Protein 2PVF (pdb70)

CATH classification: 3.30.200.20 (+1 more: 1.10.510.10)

Sequence (289 aa):
ELPEDPKWEFPRDKLTLGKPLGEGAFGQVVMAEAVGIDKDKPVTVAVKMLKDDATEKDLSDLVSEMEMMKMIGKHKNIINLLGACTQDGPLYVIVEYASKGNLREYLRARRPPGMESYQMTFKDLVSCTYQLARGMEYLASQKCIHRDLAARNVLVTENNVMKIADFGLARDINNIDKKTTNGRLPVKWMAPEALFDRVYTHQSDVWSFGVLMWEIFTLGGSPYPGIPVEELFKLLKEGHRMDKPANCTNELYMMMRDCWHAVPSQRPTFKQLVEDLDRILTLTTEEYL

Secondary structure (DSSP, 8-state):
-----TTTB--GGGEEEEEEEEE-SS-EEEEEEETT-STT---EEEEEE--TT--HHHHHHHHHHHHHHHHH---TTBPPEEEEE-SSS--EEEEE--TT-BHHHHHHTTSPTT-------HHHHHHHHHHHHHHHHHHHHTTEE-S--SGGGEEE-TT--EEE---TT-EE-TTT----S-----GGG--HHHHHH----HHHHHHHHHHHHHHHHTTSPPSSTT--HHHHHHHHHHT--PPPPTT--HHHHHHHHHHT-SSGGGSPPHHHHHHHHHHHHHHH-/----

Nearest PDB structures (foldseek):
  2psq-assembly1_B  TM=9.517E-01  e=1.612E-45  Homo sapiens
  5o4a-assembly1_A  TM=9.068E-01  e=1.289E-44  Homo sapiens
  5vnd-assembly3_B  TM=9.003E-01  e=2.141E-43  Homo sapiens
  5am6-assembly1_A  TM=9.030E-01  e=2.684E-42  Homo sapiens
  8pqf-assembly1_A  TM=9.231E-01  e=3.404E-33  Homo sapiens

InterPro domains:
  IPR000719 Protein kinase domain [PS50011] (481-770)
  IPR001245 Serine-threonine/tyrosine-protein kinase, catalytic domain [PF07714] (481-757)
  IPR001245 Serine-threonine/tyrosine-protein kinase, catalytic domain [PR00109] (564-577)
  IPR001245 Serine-threonine/tyrosine-protein kinase, catalytic domain [PR00109] (616-634)
  IPR001245 Serine-threonine/tyrosine-protein kinase, catalytic domain [PR00109] (665-675)
  IPR001245 Serine-threonine/tyrosine-protein kinase, catalytic domain [PR00109] (684-706)
  IPR001245 Serine-threonine/tyrosine-protein kinase, catalytic domain [PR00109] (728-750)
  IPR003598 Immunoglobulin subtype 2 [SM00408] (53-114)
  IPR003598 Immunoglobulin subtype 2 [SM00408] (170-238)
  IPR003598 Immunoglobulin subtype 2 [SM00408] (269-349)
  IPR003599 Immunoglobulin domain subtype [SM00409] (47-125)
  IPR003599 Immunoglobulin domain subtype [SM00409] (164-249)
  IPR003599 Immunoglobulin domain subtype [SM00409] (263-360)
  IPR007110 Immunoglobulin-like domain [PS50835] (39-125)
  IPR007110 Immunoglobulin-like domain [PS50835] (154-247)
  IPR007110 Immunoglobulin-like domain [PS50835] (256-358)
  IPR008266 Tyrosine-protein kinase, active site [PS00109] (622-634)
  IPR011009 Protein kinase-like domain superfamily [SSF56112] (471-757)
  IPR013098 Immunoglobulin I-set [PF07679] (171-248)
  IPR013783 Immunoglobulin-like fold [G3DSA:2.60.40.10] (41-129)

GO terms:
  GO:0042802 identical protein binding (F, IPI)
  GO:0005515 protein binding (F, IPI)
  GO:0017134 fibroblast growth factor binding (F, IPI)
  GO:0005007 fibroblast growth factor receptor activity (F, IGI)
  GO:0008284 positive regulation of cell population proliferation (P, IGI)
  GO:0008543 fibroblast growth factor receptor signaling pathway (P, IGI)
  GO:0008543 fibroblast growth factor receptor signaling pathway (P, IPI)
  GO:0005007 fibroblast growth factor receptor activity (F, IDA)
  GO:0005886 plasma membrane (C, IDA)
  GO:0017134 fibroblast growth factor binding (F, IDA)
  GO:0018108 peptidyl-tyrosine phosphorylation (P, IDA)
  GO:0046777 protein autophosphorylation (P, IDA)
  GO:0008284 positive regulation of cell population proliferation (P, IDA)
  GO:0008543 fibroblast growth factor receptor signaling pathway (P, IDA)
  GO:0004713 protein tyrosine kinase activity (F, EXP)
  GO:0045667 regulation of osteoblast differentiation (P, TAS)
  GO:0033688 regulation of osteoblast proliferation (P, TAS)
  GO:0048705 skeletal system morphogenesis (P, TAS)
  GO:0043410 positive regulation of MAPK cascade (P, IMP)
  GO:0010518 positive regulation of phospholipase activity (P, IMP)

Radius of gyration: 19.2 Å; Cα contacts (8 Å, |Δi|>4): 486; chains: 2; bounding box: 52×42×49 Å

Structure (mmCIF, N/CA/C/O backbone):
data_2PVF
#
_entry.id   2PVF
#
_cell.length_a   56.353
_cell.length_b   78.436
_cell.length_c   84.839
_cell.angle_alpha   90.00
_cell.angle_beta   90.00
_cell.angle_gamma   90.00
#
_symmetry.space_group_name_H-M   'P 21 21 21'
#
loop_
_entity.id
_entity.type
_entity.pdbx_description
1 polymer 'Fibroblast growth factor receptor 2'
2 polymer 'Fibroblast growth factor receptor 2'
3 non-polymer 'MAGNESIUM ION'
4 non-polymer 'PHOSPHOMETHYLPHOSPHONIC ACID ADENYLATE ESTER'
5 water water
#
loop_
_atom_site.group_PDB
_atom_site.id
_atom_site.type_symbol
_atom_site.label_atom_id
_atom_site.label_alt_id
_atom_site.label_comp_id
_atom_site.label_asym_id
_atom_site.label_entity_id
_atom_site.label_seq_id
_atom_site.pdbx_PDB_ins_code
_atom_site.Cartn_x
_atom_site.Cartn_y
_atom_site.Cartn_z
_atom_site.occupancy
_atom_site.B_iso_or_equiv
_atom_site.auth_seq_id
_atom_site.auth_comp_id
_atom_site.auth_asym_id
_atom_site.auth_atom_id
_atom_site.pdbx_PDB_model_num
ATOM 1 N N . GLU A 1 23 ? 42.158 -1.062 -19.639 1.00 57.59 467 GLU A N 1
ATOM 2 C CA . GLU A 1 23 ? 40.902 -0.267 -19.769 1.00 57.48 467 GLU A CA 1
ATOM 3 C C . GLU A 1 23 ? 40.678 0.619 -18.550 1.00 57.20 467 GLU A C 1
ATOM 4 O O . GLU A 1 23 ? 40.782 1.842 -18.637 1.00 57.25 467 GLU A O 1
ATOM 10 N N . LEU A 1 24 ? 40.371 -0.004 -17.416 1.00 56.77 468 LEU A N 1
ATOM 11 C CA . LEU A 1 24 ? 40.123 0.733 -16.181 1.00 56.29 468 LEU A CA 1
ATOM 12 C C . LEU A 1 24 ? 41.399 1.303 -15.579 1.00 56.07 468 LEU A C 1
ATOM 13 O O . LEU A 1 24 ? 42.364 0.578 -15.337 1.00 55.96 468 LEU A O 1
ATOM 18 N N . PRO A 1 25 ? 41.416 2.620 -15.325 1.00 55.88 469 PRO A N 1
ATOM 19 C CA . PRO A 1 25 ? 42.582 3.293 -14.745 1.00 55.57 469 PRO A CA 1
ATOM 20 C C . PRO A 1 25 ? 42.856 2.789 -13.333 1.00 55.22 469 PRO A C 1
ATOM 21 O O . PRO A 1 25 ? 42.044 2.978 -12.428 1.00 55.25 469 PRO A O 1
ATOM 25 N N . GLU A 1 26 ? 44.004 2.146 -13.148 1.00 54.81 470 GLU A N 1
ATOM 26 C CA . GLU A 1 26 ? 44.371 1.606 -11.844 1.00 54.29 470 GLU A CA 1
ATOM 27 C C . GLU A 1 26 ? 44.425 2.671 -10.753 1.00 53.57 470 GLU A C 1
ATOM 28 O O . GLU A 1 26 ? 44.703 3.842 -11.019 1.00 53.52 470 GLU A O 1
ATOM 34 N N . ASP A 1 27 ? 44.152 2.244 -9.524 1.00 52.73 471 ASP A N 1
ATOM 35 C CA . ASP A 1 27 ? 44.168 3.125 -8.359 1.00 51.72 471 ASP A CA 1
ATOM 36 C C . ASP A 1 27 ? 44.890 2.361 -7.253 1.00 50.84 471 ASP A C 1
ATOM 37 O O . ASP A 1 27 ? 44.257 1.738 -6.398 1.00 50.79 471 ASP A O 1
ATOM 42 N N . PRO A 1 28 ? 46.233 2.398 -7.261 1.00 49.91 472 PRO A N 1
ATOM 43 C CA . PRO A 1 28 ? 47.092 1.720 -6.284 1.00 49.08 472 PRO A CA 1
ATOM 44 C C . PRO A 1 28 ? 46.621 1.754 -4.832 1.00 48.21 472 PRO A C 1
ATOM 45 O O . PRO A 1 28 ? 46.545 0.715 -4.179 1.00 47.98 472 PRO A O 1
ATOM 49 N N . LYS A 1 29 ? 46.305 2.945 -4.331 1.00 47.36 473 LYS A N 1
ATOM 50 C CA . LYS A 1 29 ? 45.864 3.087 -2.947 1.00 46.45 473 LYS A CA 1
ATOM 51 C C . LYS A 1 29 ? 44.634 2.253 -2.582 1.00 45.70 473 LYS A C 1
ATOM 52 O O . LYS A 1 29 ? 44.425 1.939 -1.411 1.00 45.57 473 LYS A O 1
ATOM 58 N N . TRP A 1 30 ? 43.827 1.890 -3.577 1.00 44.70 474 TRP A N 1
ATOM 59 C CA . TRP A 1 30 ? 42.632 1.084 -3.329 1.00 43.64 474 TRP A CA 1
ATOM 60 C C . TRP A 1 30 ? 42.717 -0.339 -3.878 1.00 43.56 474 TRP A C 1
ATOM 61 O O . TRP A 1 30 ? 41.958 -1.215 -3.460 1.00 43.30 474 TRP A O 1
ATOM 72 N N . GLU A 1 31 ? 43.635 -0.571 -4.812 1.00 43.33 475 GLU A N 1
ATOM 73 C CA . GLU A 1 31 ? 43.771 -1.890 -5.420 1.00 43.22 475 GLU A CA 1
ATOM 74 C C . GLU A 1 31 ? 44.086 -2.984 -4.404 1.00 43.32 475 GLU A C 1
ATOM 75 O O . GLU A 1 31 ? 44.805 -2.758 -3.431 1.00 43.39 475 GLU A O 1
ATOM 81 N N . PHE A 1 32 ? 43.535 -4.171 -4.641 1.00 43.44 476 PHE A N 1
ATOM 82 C CA . PHE A 1 32 ? 43.737 -5.318 -3.764 1.00 43.73 476 PHE A CA 1
ATOM 83 C C . PHE A 1 32 ? 44.049 -6.560 -4.602 1.00 44.18 476 PHE A C 1
ATOM 84 O O . PHE A 1 32 ? 43.383 -6.824 -5.605 1.00 44.10 476 PHE A O 1
ATOM 92 N N . PRO A 1 33 ? 45.064 -7.344 -4.195 1.00 44.62 477 PRO A N 1
ATOM 93 C CA . PRO A 1 33 ? 45.464 -8.560 -4.912 1.00 44.98 477 PRO A CA 1
ATOM 94 C C . PRO A 1 33 ? 44.392 -9.647 -4.969 1.00 45.24 477 PRO A C 1
ATOM 95 O O . PRO A 1 33 ? 43.878 -10.083 -3.942 1.00 45.18 477 PRO A O 1
ATOM 99 N N . ARG A 1 34 ? 44.067 -10.079 -6.183 1.00 45.84 478 ARG A N 1
ATOM 100 C CA . ARG A 1 34 ? 43.063 -11.116 -6.399 1.00 46.40 478 ARG A CA 1
ATOM 101 C C . ARG A 1 34 ? 43.477 -12.431 -5.749 1.00 46.77 478 ARG A C 1
ATOM 102 O O . ARG A 1 34 ? 42.637 -13.183 -5.256 1.00 46.64 478 ARG A O 1
ATOM 110 N N . ASP A 1 35 ? 44.779 -12.702 -5.752 1.00 47.27 479 ASP A N 1
ATOM 111 C CA . ASP A 1 35 ? 45.307 -13.930 -5.171 1.00 47.74 479 ASP A CA 1
ATOM 112 C C . ASP A 1 35 ? 45.022 -14.043 -3.675 1.00 47.80 479 ASP A C 1
ATOM 113 O O . ASP A 1 35 ? 45.100 -15.132 -3.104 1.00 47.71 479 ASP A O 1
ATOM 118 N N . LYS A 1 36 ? 44.688 -12.920 -3.044 1.00 47.78 480 LYS A N 1
ATOM 119 C CA . LYS A 1 36 ? 44.387 -12.906 -1.615 1.00 47.76 480 LYS A CA 1
ATOM 120 C C . LYS A 1 36 ? 42.887 -12.864 -1.342 1.00 47.57 480 LYS A C 1
ATOM 121 O O . LYS A 1 36 ? 42.467 -12.611 -0.214 1.00 47.57 480 LYS A O 1
ATOM 127 N N . LEU A 1 37 ? 42.083 -13.115 -2.371 1.00 47.33 481 LEU A N 1
ATOM 128 C CA . LEU A 1 37 ? 40.630 -13.082 -2.232 1.00 47.05 481 LEU A CA 1
ATOM 129 C C . LEU A 1 37 ? 39.983 -14.383 -2.692 1.00 46.93 481 LEU A C 1
ATOM 130 O O . LEU A 1 37 ? 40.222 -14.844 -3.806 1.00 47.02 481 LEU A O 1
ATOM 135 N N . THR A 1 38 ? 39.160 -14.971 -1.828 1.00 46.76 482 THR A N 1
ATOM 136 C CA . THR A 1 38 ? 38.470 -16.217 -2.148 1.00 46.73 482 THR A CA 1
ATOM 137 C C . THR A 1 38 ? 36.957 -16.011 -2.108 1.00 46.58 482 THR A C 1
ATOM 138 O O . THR A 1 38 ? 36.369 -15.901 -1.032 1.00 46.47 482 THR A O 1
ATOM 142 N N . LEU A 1 39 ? 36.332 -15.963 -3.281 1.00 46.39 483 LEU A N 1
ATOM 143 C CA . LEU A 1 39 ? 34.888 -15.762 -3.372 1.00 46.28 483 LEU A CA 1
ATOM 144 C C . LEU A 1 39 ? 34.107 -16.916 -2.750 1.00 46.17 483 LEU A C 1
ATOM 145 O O . LEU A 1 39 ? 34.540 -18.068 -2.794 1.00 46.15 483 LEU A O 1
ATOM 150 N N . GLY A 1 40 ? 32.953 -16.597 -2.169 1.00 45.99 484 GLY A N 1
ATOM 151 C CA . GLY A 1 40 ? 32.135 -17.611 -1.532 1.00 45.75 484 GLY A CA 1
ATOM 152 C C . GLY A 1 40 ? 30.681 -17.609 -1.963 1.00 45.71 484 GLY A C 1
ATOM 153 O O . GLY A 1 40 ? 30.365 -17.343 -3.122 1.00 45.77 484 GLY A O 1
ATOM 154 N N . LYS A 1 41 ? 29.793 -17.906 -1.020 1.00 45.73 485 LYS A N 1
ATOM 155 C CA . LYS A 1 41 ? 28.363 -17.959 -1.294 1.00 45.83 485 LYS A CA 1
ATOM 156 C C . LYS A 1 41 ? 27.771 -16.587 -1.608 1.00 45.85 485 LYS A C 1
ATOM 157 O O . LYS A 1 41 ? 28.218 -15.570 -1.082 1.00 45.53 485 LYS A O 1
ATOM 163 N N . PRO A 1 42 ? 26.754 -16.549 -2.483 1.00 45.95 486 PRO A N 1
ATOM 164 C CA . PRO A 1 42 ? 26.089 -15.303 -2.874 1.00 45.93 486 PRO A CA 1
ATOM 165 C C . PRO A 1 42 ? 25.304 -14.697 -1.715 1.00 45.96 486 PRO A C 1
ATOM 166 O O . PRO A 1 42 ? 24.718 -15.420 -0.908 1.00 45.69 486 PRO A O 1
ATOM 170 N N . LEU A 1 43 ? 25.299 -13.370 -1.638 1.00 45.91 487 LEU A N 1
ATOM 171 C CA . LEU A 1 43 ? 24.571 -12.663 -0.589 1.00 45.94 487 LEU A CA 1
ATOM 172 C C . LEU A 1 43 ? 23.340 -12.002 -1.198 1.00 46.15 487 LEU A C 1
ATOM 173 O O . LEU A 1 43 ? 22.323 -11.816 -0.531 1.00 46.07 487 LEU A O 1
ATOM 178 N N . GLY A 1 44 ? 23.446 -11.653 -2.475 1.00 46.42 488 GLY A N 1
ATOM 179 C CA . GLY A 1 44 ? 22.340 -11.019 -3.167 1.00 46.90 488 GLY A CA 1
ATOM 180 C C . GLY A 1 44 ? 22.594 -10.936 -4.658 1.00 47.31 488 GLY A C 1
ATOM 181 O O . GLY A 1 44 ? 23.736 -10.804 -5.097 1.00 47.20 488 GLY A O 1
ATOM 182 N N . GLU A 1 45 ? 21.525 -11.020 -5.442 1.00 47.72 489 GLU A N 1
ATOM 183 C CA . GLU A 1 45 ? 21.632 -10.947 -6.893 1.00 48.26 489 GLU A CA 1
ATOM 184 C C . GLU A 1 45 ? 20.661 -9.898 -7.426 1.00 48.50 489 GLU A C 1
ATOM 185 O O . GLU A 1 45 ? 19.644 -9.603 -6.793 1.00 48.62 489 GLU A O 1
ATOM 187 N N . GLY A 1 46 ? 20.975 -9.336 -8.588 1.00 48.56 490 GLY A N 1
ATOM 188 C CA . GLY A 1 46 ? 20.105 -8.332 -9.168 1.00 48.80 490 GLY A CA 1
ATOM 189 C C . GLY A 1 46 ? 20.025 -8.408 -10.680 1.00 48.93 490 GLY A C 1
ATOM 190 O O . GLY A 1 46 ? 20.580 -9.319 -11.298 1.00 49.06 490 GLY A O 1
ATOM 191 N N . ALA A 1 47 ? 19.334 -7.443 -11.276 1.00 48.88 491 ALA A N 1
ATOM 192 C CA . ALA A 1 47 ? 19.175 -7.394 -12.723 1.00 48.85 491 ALA A CA 1
ATOM 193 C C . ALA A 1 47 ? 20.322 -6.624 -13.365 1.00 48.81 491 ALA A C 1
ATOM 194 O O . ALA A 1 47 ? 20.272 -6.298 -14.552 1.00 49.04 491 ALA A O 1
ATOM 196 N N . PHE A 1 48 ? 21.355 -6.333 -12.580 1.00 48.50 492 PHE A N 1
ATOM 197 C CA . PHE A 1 48 ? 22.502 -5.592 -13.089 1.00 48.06 492 PHE A CA 1
ATOM 198 C C . PHE A 1 48 ? 23.738 -5.766 -12.215 1.00 47.72 492 PHE A C 1
ATOM 199 O O 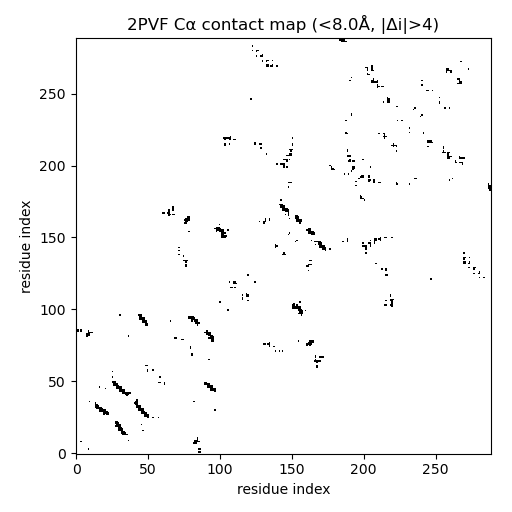. PHE A 1 48 ? 24.719 -5.033 -12.368 1.00 47.99 492 PHE A O 1
ATOM 201 N N . GLY A 1 49 ? 23.693 -6.733 -11.301 1.00 47.24 493 GLY A N 1
ATOM 202 C CA . GLY A 1 49 ? 24.830 -6.957 -10.425 1.00 46.27 493 GLY A CA 1
ATOM 203 C C . GLY A 1 49 ? 24.884 -8.329 -9.777 1.00 45.57 493 GLY A C 1
ATOM 204 O O . GLY A 1 49 ? 24.289 -9.292 -10.270 1.00 45.90 493 GLY A O 1
ATOM 205 N N . GLN A 1 50 ? 25.608 -8.412 -8.664 1.00 44.43 494 GLN A N 1
ATOM 206 C CA . GLN A 1 50 ? 25.766 -9.655 -7.920 1.00 43.23 494 GLN A CA 1
ATOM 207 C C . GLN A 1 50 ? 26.718 -9.441 -6.746 1.00 42.14 494 GLN A C 1
ATOM 208 O O . GLN A 1 50 ? 27.833 -8.958 -6.924 1.00 41.80 494 GLN A O 1
ATOM 214 N N . VAL A 1 51 ? 26.270 -9.797 -5.549 1.00 41.15 495 VAL A N 1
ATOM 215 C CA . VAL A 1 51 ? 27.087 -9.647 -4.351 1.00 40.33 495 VAL A CA 1
ATOM 216 C C . VAL A 1 51 ? 27.302 -11.012 -3.709 1.00 40.11 495 VAL A C 1
ATOM 217 O O . VAL A 1 51 ? 26.346 -11.755 -3.479 1.00 39.90 495 VAL A O 1
ATOM 221 N N . VAL A 1 52 ? 28.558 -11.336 -3.423 1.00 39.96 496 VAL A N 1
ATOM 222 C CA . VAL A 1 52 ? 28.900 -12.613 -2.811 1.00 40.08 496 VAL A CA 1
ATOM 223 C C . VAL A 1 52 ? 29.828 -12.433 -1.616 1.00 40.27 496 VAL A C 1
ATOM 224 O O . VAL A 1 52 ? 30.563 -11.451 -1.528 1.00 39.89 496 VAL A O 1
ATOM 228 N N . MET A 1 53 ? 29.789 -13.390 -0.697 1.00 40.69 497 MET A N 1
ATOM 229 C CA . MET A 1 53 ? 30.647 -13.354 0.479 1.00 41.61 497 MET A CA 1
ATOM 230 C C . MET A 1 53 ? 32.044 -13.782 0.031 1.00 42.08 497 MET A C 1
ATOM 231 O O . MET A 1 53 ? 32.186 -14.477 -0.976 1.00 42.21 497 MET A O 1
ATOM 236 N N . ALA A 1 54 ? 33.072 -13.373 0.767 1.00 42.45 498 ALA A N 1
ATOM 237 C CA . ALA A 1 54 ? 34.437 -13.736 0.405 1.00 43.07 498 ALA A CA 1
ATOM 238 C C . ALA A 1 54 ? 35.423 -13.575 1.558 1.00 43.68 498 ALA A C 1
ATOM 239 O O . ALA A 1 54 ? 35.104 -12.982 2.589 1.00 43.57 498 ALA A O 1
ATOM 241 N N . GLU A 1 55 ? 36.624 -14.112 1.370 1.00 44.43 499 GLU A N 1
ATOM 242 C CA . GLU A 1 55 ? 37.675 -14.031 2.376 1.00 45.28 499 GLU A CA 1
ATOM 243 C C . GLU A 1 55 ? 38.848 -13.235 1.820 1.00 45.73 499 GLU A C 1
ATOM 244 O O . GLU A 1 55 ? 39.474 -13.638 0.840 1.00 45.87 499 GLU A O 1
ATOM 250 N N . ALA A 1 56 ? 39.138 -12.102 2.448 1.00 46.35 500 ALA A N 1
ATOM 251 C CA . ALA A 1 56 ? 40.232 -11.244 2.015 1.00 46.95 500 ALA A CA 1
ATOM 252 C C . ALA A 1 56 ? 41.419 -11.372 2.961 1.00 47.46 500 ALA A C 1
ATOM 253 O O . ALA A 1 56 ? 41.326 -11.024 4.137 1.00 47.56 500 ALA A O 1
ATOM 255 N N . VAL A 1 57 ? 42.534 -11.873 2.441 1.00 47.98 501 VAL A N 1
ATOM 256 C CA . VAL A 1 57 ? 43.738 -12.048 3.242 1.00 48.48 501 VAL A CA 1
ATOM 257 C C . VAL A 1 57 ? 44.576 -10.777 3.296 1.00 48.83 501 VAL A C 1
ATOM 258 O O . VAL A 1 57 ? 45.067 -10.302 2.273 1.00 48.73 501 VAL A O 1
ATOM 262 N N . GLY A 1 58 ? 44.730 -10.233 4.498 1.00 49.37 502 GLY A N 1
ATOM 263 C CA . GLY A 1 58 ? 45.523 -9.031 4.675 1.00 50.08 502 GLY A CA 1
ATOM 264 C C . GLY A 1 58 ? 44.835 -7.746 4.261 1.00 50.66 502 GLY A C 1
ATOM 265 O O . GLY A 1 58 ? 45.490 -6.711 4.120 1.00 50.66 502 GLY A O 1
ATOM 266 N N . ILE A 1 59 ? 43.521 -7.800 4.065 1.00 51.27 503 ILE A N 1
ATOM 267 C CA . ILE A 1 59 ? 42.774 -6.611 3.672 1.00 51.93 503 ILE A CA 1
ATOM 268 C C . ILE A 1 59 ? 42.923 -5.559 4.766 1.00 52.38 50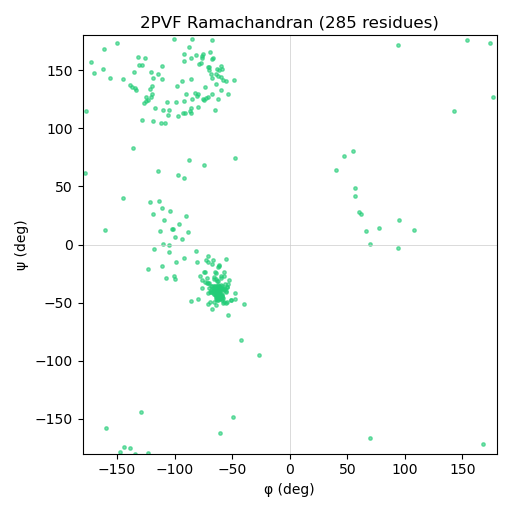3 ILE A C 1
ATOM 269 O O . ILE A 1 59 ? 42.686 -4.371 4.543 1.00 52.34 503 ILE A O 1
ATOM 274 N N . ASP A 1 60 ? 43.322 -6.010 5.951 1.00 53.00 504 ASP A N 1
ATOM 275 C CA . ASP A 1 60 ? 43.530 -5.117 7.082 1.00 53.68 504 ASP A CA 1
ATOM 276 C C . ASP A 1 60 ? 45.003 -4.710 7.082 1.00 54.06 504 ASP A C 1
ATOM 277 O O . ASP A 1 60 ? 45.883 -5.542 7.308 1.00 54.06 504 ASP A O 1
ATOM 282 N N . LYS A 1 61 ? 45.263 -3.431 6.824 1.00 54.65 505 LYS A N 1
ATOM 283 C CA . LYS A 1 61 ? 46.627 -2.907 6.769 1.00 55.14 505 LYS A CA 1
ATOM 284 C C . LYS A 1 61 ? 47.438 -3.181 8.032 1.00 55.51 505 LYS A C 1
ATOM 285 O O . LYS A 1 61 ? 48.659 -3.007 8.044 1.00 55.53 505 LYS A O 1
ATOM 287 N N . ASP A 1 62 ? 46.764 -3.607 9.094 1.00 55.90 506 ASP A N 1
ATOM 288 C CA . ASP A 1 62 ? 47.443 -3.894 10.350 1.00 56.31 506 ASP A CA 1
ATOM 289 C C . ASP A 1 62 ? 47.228 -5.341 10.771 1.00 56.45 506 ASP A C 1
ATOM 290 O O . ASP A 1 62 ? 47.091 -5.638 11.958 1.00 56.65 506 ASP A O 1
ATOM 295 N N . LYS A 1 63 ? 47.202 -6.238 9.788 1.00 56.51 507 LYS A N 1
ATOM 296 C CA . LYS A 1 63 ? 47.005 -7.659 10.044 1.00 56.50 507 LYS A CA 1
ATOM 297 C C . LYS A 1 63 ? 47.067 -8.448 8.736 1.00 56.51 507 LYS A C 1
ATOM 298 O O . LYS A 1 63 ? 46.095 -9.089 8.338 1.00 56.53 507 LYS A O 1
ATOM 304 N N . PRO A 1 64 ? 48.220 -8.406 8.048 1.00 56.52 508 PRO A N 1
ATOM 305 C CA . PRO A 1 64 ? 48.412 -9.115 6.778 1.00 56.49 508 PRO A CA 1
ATOM 306 C C . PRO A 1 64 ? 47.935 -10.563 6.821 1.00 56.46 508 PRO A C 1
ATOM 307 O O . PRO A 1 64 ? 48.298 -11.319 7.721 1.00 56.43 508 PRO A O 1
ATOM 311 N N . VAL A 1 68 ? 39.760 -12.299 6.668 1.00 36.31 512 VAL A N 1
ATOM 312 C CA . VAL A 1 68 ? 38.754 -11.259 6.873 1.00 35.95 512 VAL A CA 1
ATOM 313 C C . VAL A 1 68 ? 37.543 -11.485 5.971 1.00 35.81 512 VAL A C 1
ATOM 314 O O . VAL A 1 68 ? 37.650 -11.418 4.747 1.00 35.93 512 VAL A O 1
ATOM 316 N N . THR A 1 69 ? 36.392 -11.754 6.577 1.00 35.51 513 THR A N 1
ATOM 317 C CA . THR A 1 69 ? 35.175 -11.980 5.807 1.00 35.43 513 THR A CA 1
ATOM 318 C C . THR A 1 69 ? 34.647 -10.651 5.272 1.00 34.56 513 THR A C 1
ATOM 319 O O . THR A 1 69 ? 34.402 -9.714 6.034 1.00 34.55 513 THR A O 1
ATOM 323 N N . VAL A 1 70 ? 34.477 -10.577 3.957 1.00 33.53 514 VAL A N 1
ATOM 324 C CA . VAL A 1 70 ? 33.983 -9.368 3.313 1.00 32.31 514 VAL A CA 1
ATOM 325 C C . VAL A 1 70 ? 32.906 -9.717 2.292 1.00 31.53 514 VAL A C 1
ATOM 326 O O . VAL A 1 70 ? 32.558 -10.885 2.114 1.00 31.39 514 VAL A O 1
ATOM 330 N N . ALA A 1 71 ? 32.379 -8.692 1.634 1.00 30.53 515 ALA A N 1
ATOM 331 C CA . ALA A 1 71 ? 31.373 -8.875 0.598 1.00 29.41 515 ALA A CA 1
ATOM 332 C C . ALA A 1 71 ? 31.985 -8.314 -0.675 1.00 28.52 515 ALA A C 1
ATOM 333 O O . ALA A 1 71 ? 32.702 -7.316 -0.638 1.00 28.53 515 ALA A O 1
ATOM 335 N N . VAL A 1 72 ? 31.712 -8.952 -1.804 1.00 27.92 516 VAL A N 1
ATOM 336 C CA . VAL A 1 72 ? 32.257 -8.475 -3.064 1.00 27.12 516 VAL A CA 1
ATOM 337 C C . VAL A 1 72 ? 31.132 -8.231 -4.059 1.00 27.00 516 VAL A C 1
ATOM 338 O O . VAL A 1 72 ? 30.345 -9.129 -4.351 1.00 26.68 516 VAL A O 1
ATOM 342 N N . LYS A 1 73 ? 31.055 -7.007 -4.570 1.00 26.79 517 LYS A N 1
ATOM 343 C CA . LYS A 1 73 ? 30.030 -6.670 -5.548 1.00 26.89 517 LYS A CA 1
ATOM 344 C C . LYS A 1 73 ? 30.682 -6.762 -6.921 1.00 26.97 517 LYS A C 1
ATOM 345 O O . LYS A 1 73 ? 31.804 -6.299 -7.113 1.00 26.38 517 LYS A O 1
ATOM 351 N N . MET A 1 74 ? 29.978 -7.367 -7.874 1.00 27.56 518 MET A N 1
ATOM 352 C CA . MET A 1 74 ? 30.515 -7.536 -9.220 1.00 28.29 518 MET A CA 1
ATOM 353 C C . MET A 1 74 ? 29.394 -7.534 -10.249 1.00 28.56 518 MET A C 1
ATOM 354 O O . MET A 1 74 ? 28.220 -7.528 -9.896 1.00 28.01 518 MET A O 1
ATOM 359 N N . LEU A 1 75 ? 29.772 -7.545 -11.524 1.00 29.48 519 LEU A N 1
ATOM 360 C CA . LEU A 1 75 ? 28.803 -7.555 -12.614 1.00 30.92 519 LEU A CA 1
ATOM 361 C C . LEU A 1 75 ? 28.351 -8.969 -12.947 1.00 31.95 519 LEU A C 1
ATOM 362 O O . LEU A 1 75 ? 29.021 -9.945 -12.604 1.00 32.01 519 LEU A O 1
ATOM 367 N N . LYS A 1 76 ? 27.208 -9.071 -13.619 1.00 33.36 520 LYS A N 1
ATOM 368 C CA . LYS A 1 76 ? 26.677 -10.364 -14.037 1.00 34.54 520 LYS A CA 1
ATOM 369 C C . LYS A 1 76 ? 27.616 -10.862 -15.128 1.00 34.81 520 LYS A C 1
ATOM 370 O O . LYS A 1 76 ? 28.413 -10.088 -15.664 1.00 34.49 520 LYS A O 1
ATOM 376 N N . ASP A 1 77 ? 27.524 -12.145 -15.460 1.00 35.26 521 ASP A N 1
ATOM 377 C CA . ASP A 1 77 ? 28.384 -12.727 -16.483 1.00 35.89 521 ASP A CA 1
ATOM 378 C C . ASP A 1 77 ? 28.225 -12.056 -17.844 1.00 35.57 521 ASP A C 1
ATOM 379 O O . ASP A 1 77 ? 29.193 -11.922 -18.594 1.00 35.84 521 ASP A O 1
ATOM 384 N N . ASP A 1 78 ? 27.004 -11.636 -18.159 1.00 34.94 522 ASP A N 1
ATOM 385 C CA . ASP A 1 78 ? 26.723 -10.989 -19.438 1.00 34.36 522 ASP A CA 1
ATOM 386 C C . ASP A 1 78 ? 26.321 -9.528 -19.225 1.00 34.42 522 ASP A C 1
ATOM 387 O O . ASP A 1 78 ? 25.201 -9.128 -19.538 1.00 34.33 522 ASP A O 1
ATOM 392 N N . ALA A 1 79 ? 27.241 -8.736 -18.688 1.00 34.24 523 ALA A N 1
ATOM 393 C CA . ALA A 1 79 ? 26.978 -7.326 -18.441 1.00 34.43 523 ALA A CA 1
ATOM 394 C C . ALA A 1 79 ? 27.416 -6.510 -19.650 1.00 34.46 523 ALA A C 1
ATOM 395 O O . ALA A 1 79 ? 28.255 -6.954 -20.437 1.00 34.83 523 ALA A O 1
ATOM 397 N N . THR A 1 80 ? 26.851 -5.317 -19.798 1.00 34.34 524 THR A N 1
ATOM 398 C CA . THR A 1 80 ? 27.200 -4.450 -20.918 1.00 34.27 524 THR A CA 1
ATOM 399 C C . THR A 1 80 ? 28.189 -3.377 -20.485 1.00 34.18 524 THR A C 1
ATOM 400 O O . THR A 1 80 ? 28.551 -3.288 -19.314 1.00 34.00 524 THR A O 1
ATOM 404 N N . GLU A 1 81 ? 28.620 -2.564 -21.441 1.00 34.01 525 GLU A N 1
ATOM 405 C CA . GLU A 1 81 ? 29.563 -1.486 -21.171 1.00 33.98 525 GLU A CA 1
ATOM 406 C C . GLU A 1 81 ? 28.986 -0.509 -20.153 1.00 33.16 525 GLU A C 1
ATOM 407 O O . GLU A 1 81 ? 29.699 -0.013 -19.280 1.00 32.80 525 GLU A O 1
ATOM 413 N N . LYS A 1 82 ? 27.690 -0.232 -20.268 1.00 32.53 526 LYS A N 1
ATOM 414 C CA . LYS A 1 82 ? 27.052 0.696 -19.348 1.00 31.70 526 LYS A CA 1
ATOM 415 C C . LYS A 1 82 ? 26.983 0.119 -17.943 1.00 30.86 526 LYS A C 1
ATOM 416 O O . LYS A 1 82 ? 27.182 0.842 -16.971 1.00 30.16 526 LYS A O 1
ATOM 422 N N . ASP A 1 83 ? 26.701 -1.178 -17.833 1.00 29.96 527 ASP A N 1
ATOM 423 C CA . ASP A 1 83 ? 26.638 -1.813 -16.518 1.00 29.70 527 ASP A CA 1
ATOM 424 C C . ASP A 1 83 ? 27.994 -1.648 -15.840 1.00 28.98 527 ASP A C 1
ATOM 425 O O . ASP A 1 83 ? 28.074 -1.446 -14.629 1.00 28.98 527 ASP A O 1
ATOM 430 N N . LEU A 1 84 ? 29.062 -1.735 -16.627 1.00 28.49 528 LEU A N 1
ATOM 431 C CA . LEU A 1 84 ? 30.408 -1.585 -16.088 1.00 27.85 528 LEU A CA 1
ATOM 432 C C . LEU A 1 84 ? 30.643 -0.147 -15.645 1.00 27.60 528 LEU A C 1
ATOM 433 O O . LEU A 1 84 ? 31.100 0.099 -14.527 1.00 27.21 528 LEU A O 1
ATOM 438 N N . SER A 1 85 ? 30.332 0.802 -16.521 1.00 27.09 529 SER A N 1
ATOM 439 C CA . SER A 1 85 ? 30.508 2.211 -16.193 1.00 27.35 529 SER A CA 1
ATOM 440 C C . SER A 1 85 ? 29.725 2.544 -14.930 1.00 26.60 529 SER A C 1
ATOM 441 O O . SER A 1 85 ? 30.192 3.305 -14.081 1.00 26.57 529 SER A O 1
ATOM 444 N N . ASP A 1 86 ? 28.534 1.968 -14.804 1.00 25.67 530 ASP A N 1
ATOM 445 C CA . ASP A 1 86 ? 27.707 2.222 -13.632 1.00 25.54 530 ASP A CA 1
ATOM 446 C C . ASP A 1 86 ? 28.350 1.722 -12.347 1.00 24.92 530 ASP A C 1
ATOM 447 O O . ASP A 1 86 ? 28.354 2.429 -11.345 1.00 24.31 530 ASP A O 1
ATOM 452 N N . LEU A 1 87 ? 28.891 0.505 -12.368 1.00 24.08 531 LEU A N 1
ATOM 453 C CA . LEU A 1 87 ? 29.509 -0.041 -11.165 1.00 23.82 531 LEU A CA 1
ATOM 454 C C . LEU A 1 87 ? 30.776 0.729 -10.816 1.00 23.67 531 LEU A C 1
ATOM 455 O O . LEU A 1 87 ? 31.084 0.932 -9.637 1.00 23.10 531 LEU A O 1
ATOM 460 N N . VAL A 1 88 ? 31.506 1.158 -11.842 1.00 24.19 532 VAL A N 1
ATOM 461 C CA . VAL A 1 88 ? 32.727 1.930 -11.634 1.00 24.91 532 VAL A CA 1
ATOM 462 C C . VAL A 1 88 ? 32.361 3.255 -10.968 1.00 25.10 532 VAL A C 1
ATOM 463 O O . VAL A 1 88 ? 33.019 3.698 -10.026 1.00 25.27 532 VAL A O 1
ATOM 467 N N . SER A 1 89 ? 31.303 3.889 -11.462 1.00 25.46 533 SER A N 1
ATOM 468 C CA . SER A 1 89 ? 30.865 5.158 -10.891 1.00 25.52 533 SER A CA 1
ATOM 469 C C . SER A 1 89 ? 30.442 4.946 -9.440 1.00 25.14 533 SER A C 1
ATOM 470 O O . SER A 1 89 ? 30.718 5.781 -8.581 1.00 24.81 533 SER A O 1
ATOM 473 N N . GLU A 1 90 ? 29.776 3.824 -9.175 1.00 24.41 534 GLU A N 1
ATOM 474 C CA . GLU A 1 90 ? 29.325 3.494 -7.824 1.00 24.06 534 GLU A CA 1
ATOM 475 C C . GLU A 1 90 ? 30.514 3.368 -6.877 1.00 24.39 534 GLU A C 1
ATOM 476 O O . GLU A 1 90 ? 30.474 3.843 -5.740 1.00 24.09 534 GLU A O 1
ATOM 482 N N . MET A 1 91 ? 31.575 2.722 -7.352 1.00 24.50 535 MET A N 1
ATOM 483 C CA . MET A 1 91 ? 32.779 2.545 -6.551 1.00 25.18 535 MET A CA 1
ATOM 484 C C . MET A 1 91 ? 33.407 3.903 -6.262 1.00 25.02 535 MET A C 1
ATOM 485 O O . MET A 1 91 ? 33.766 4.198 -5.127 1.00 24.78 535 MET A O 1
ATOM 490 N N . GLU A 1 92 ? 33.530 4.726 -7.296 1.00 25.45 536 GLU A N 1
ATOM 491 C CA . GLU A 1 92 ? 34.119 6.050 -7.146 1.00 26.05 536 GLU A CA 1
ATOM 492 C C . GLU A 1 92 ? 33.386 6.913 -6.117 1.00 25.98 536 GLU A C 1
ATOM 493 O O . GLU A 1 92 ? 34.019 7.658 -5.370 1.00 25.37 536 GLU A O 1
ATOM 499 N N . MET A 1 93 ? 32.058 6.817 -6.078 1.00 25.63 537 MET A N 1
ATOM 500 C CA . MET A 1 93 ? 31.285 7.599 -5.115 1.00 25.52 537 MET A CA 1
ATOM 501 C C . MET A 1 93 ? 31.649 7.167 -3.702 1.00 25.56 537 MET A C 1
ATOM 502 O O . MET A 1 93 ? 31.764 7.994 -2.802 1.00 25.06 537 MET A O 1
ATOM 507 N N . MET A 1 94 ? 31.830 5.862 -3.512 1.00 25.25 538 MET A N 1
ATOM 508 C CA . MET A 1 94 ? 32.192 5.331 -2.206 1.00 25.55 538 MET A CA 1
ATOM 509 C C . MET A 1 94 ? 33.581 5.805 -1.773 1.00 25.88 538 MET A C 1
ATOM 510 O O . MET A 1 94 ? 33.800 6.117 -0.606 1.00 25.56 538 MET A O 1
ATOM 515 N N . LYS A 1 95 ? 34.516 5.861 -2.716 1.00 26.62 539 LYS A N 1
ATOM 516 C CA . LYS A 1 95 ? 35.874 6.304 -2.406 1.00 27.56 539 LYS A CA 1
ATOM 517 C C . LYS A 1 95 ? 35.887 7.746 -1.914 1.00 28.33 539 LYS A C 1
ATOM 518 O O . LYS A 1 95 ? 36.619 8.092 -0.985 1.00 28.83 539 LYS A O 1
ATOM 524 N N . MET A 1 96 ? 35.070 8.579 -2.551 1.00 28.84 540 MET A N 1
ATOM 525 C CA . MET A 1 96 ? 34.985 10.004 -2.238 1.00 29.87 540 MET A CA 1
ATOM 526 C C . MET A 1 96 ? 34.225 10.378 -0.968 1.00 29.98 540 MET A C 1
ATOM 527 O O . MET A 1 96 ? 34.615 11.306 -0.267 1.00 30.13 540 MET A O 1
ATOM 532 N N . ILE A 1 97 ? 33.145 9.660 -0.680 1.00 29.82 541 ILE A N 1
ATOM 533 C CA . ILE A 1 97 ? 32.315 9.947 0.490 1.00 29.94 541 ILE A CA 1
ATOM 534 C C . ILE A 1 97 ? 33.021 9.882 1.842 1.00 29.67 541 ILE A C 1
ATOM 535 O O . ILE A 1 97 ? 32.715 10.666 2.740 1.00 30.61 541 ILE A O 1
ATOM 540 N N . GLY A 1 98 ? 33.957 8.956 1.997 1.00 29.14 542 GLY A N 1
ATOM 541 C CA . GLY A 1 98 ? 34.666 8.860 3.258 1.00 28.39 542 GLY A CA 1
ATOM 542 C C . GLY A 1 98 ? 34.052 7.859 4.214 1.00 27.61 542 GLY A C 1
ATOM 543 O O . GLY A 1 98 ? 32.961 7.336 3.978 1.00 28.02 542 GLY A O 1
ATOM 544 N N . LYS A 1 99 ? 34.751 7.602 5.310 1.00 26.46 543 LYS A N 1
ATOM 545 C CA . LYS A 1 99 ? 34.281 6.647 6.295 1.00 25.40 543 LYS A CA 1
ATOM 546 C C . LYS A 1 99 ? 33.325 7.243 7.317 1.00 24.67 543 LYS A C 1
ATOM 547 O O . LYS A 1 99 ? 33.486 8.386 7.752 1.00 24.33 543 LYS A O 1
ATOM 549 N N . HIS A 1 100 ? 32.324 6.450 7.683 1.00 23.50 544 HIS A N 1
ATOM 550 C CA . HIS A 1 100 ? 31.356 6.827 8.700 1.00 22.95 544 HIS A CA 1
ATOM 551 C C . HIS A 1 100 ? 30.755 5.558 9.282 1.00 23.11 544 HIS A C 1
ATOM 552 O O . HIS A 1 100 ? 30.531 4.576 8.574 1.00 23.01 544 HIS A O 1
ATOM 559 N N . LYS A 1 101 ? 30.504 5.592 10.583 1.00 23.38 545 LYS A N 1
ATOM 560 C CA . LYS A 1 101 ? 29.943 4.465 11.313 1.00 23.97 545 LYS A CA 1
ATOM 561 C C . LYS A 1 101 ? 28.662 3.906 10.693 1.00 23.31 545 LYS A C 1
ATOM 562 O O . LYS A 1 101 ? 28.387 2.712 10.796 1.00 23.65 545 LYS A O 1
ATOM 568 N N . ASN A 1 102 ? 27.879 4.767 10.048 1.00 21.99 546 ASN A N 1
ATOM 569 C CA . ASN A 1 102 ? 26.625 4.327 9.465 1.00 20.99 546 ASN A CA 1
ATOM 570 C C . ASN A 1 102 ? 26.570 4.307 7.943 1.00 20.62 546 ASN A C 1
ATOM 571 O O . ASN A 1 102 ? 25.521 4.519 7.345 1.00 20.22 546 ASN A O 1
ATOM 576 N N . ILE A 1 103 ? 27.718 4.053 7.329 1.00 21.18 547 ILE A N 1
ATOM 577 C CA . ILE A 1 103 ? 27.826 3.935 5.878 1.00 21.83 547 ILE A CA 1
ATOM 578 C C . ILE A 1 103 ? 28.663 2.679 5.652 1.00 22.69 547 ILE A C 1
ATOM 579 O O . ILE A 1 103 ? 29.698 2.501 6.296 1.00 22.40 547 ILE A O 1
ATOM 584 N N . ILE A 1 104 ? 28.225 1.805 4.753 1.00 23.53 548 ILE A N 1
ATOM 585 C CA . ILE A 1 104 ? 28.974 0.575 4.526 1.00 25.51 548 ILE A CA 1
ATOM 586 C C . ILE A 1 104 ? 30.387 0.921 4.066 1.00 26.33 548 ILE A C 1
ATOM 587 O O . ILE A 1 104 ? 30.588 1.760 3.193 1.00 26.43 548 ILE A O 1
ATOM 592 N N . ASN A 1 105 ? 31.366 0.266 4.673 1.00 27.87 549 ASN A N 1
ATOM 593 C CA . ASN A 1 105 ? 32.766 0.531 4.386 1.00 29.04 549 ASN A CA 1
ATOM 594 C C . ASN A 1 105 ? 33.337 -0.121 3.129 1.00 29.26 549 ASN A C 1
ATOM 595 O O . ASN A 1 105 ? 33.215 -1.326 2.932 1.00 29.24 549 ASN A O 1
ATOM 600 N N . LEU A 1 106 ? 33.957 0.695 2.281 1.00 29.51 550 LEU A N 1
ATOM 601 C CA . LEU A 1 106 ? 34.606 0.200 1.072 1.00 30.11 550 LEU A CA 1
ATOM 602 C C . LEU A 1 106 ? 35.994 -0.231 1.546 1.00 30.61 550 LEU A C 1
ATOM 603 O O . LEU A 1 106 ? 36.720 0.564 2.143 1.00 30.53 550 LEU A O 1
ATOM 608 N N . LEU A 1 107 ? 36.362 -1.480 1.285 1.00 31.10 551 LEU A N 1
ATOM 609 C CA . LEU A 1 107 ? 37.656 -1.996 1.732 1.00 31.67 551 LEU A CA 1
ATOM 610 C C . LEU A 1 107 ? 38.730 -2.036 0.649 1.00 32.27 551 LEU A C 1
ATOM 611 O O . LEU A 1 107 ? 39.923 -1.954 0.945 1.00 32.44 551 LEU A O 1
ATOM 616 N N . GLY A 1 108 ? 38.311 -2.163 -0.604 1.00 32.20 552 GLY A N 1
ATOM 617 C CA . GLY A 1 108 ? 39.272 -2.215 -1.689 1.00 32.54 552 GLY A CA 1
ATOM 618 C C . GLY A 1 108 ? 38.608 -2.655 -2.973 1.00 32.62 552 GLY A C 1
ATOM 619 O O . GLY A 1 108 ? 37.385 -2.762 -3.032 1.00 31.85 552 GLY A O 1
ATOM 620 N N . ALA A 1 109 ? 39.407 -2.916 -4.003 1.00 32.94 553 ALA A N 1
ATOM 621 C CA . ALA A 1 109 ? 38.854 -3.340 -5.281 1.00 33.44 553 ALA A CA 1
ATOM 622 C C . ALA A 1 109 ? 39.884 -4.002 -6.189 1.00 33.98 553 ALA A C 1
ATOM 623 O O . ALA A 1 109 ? 41.080 -3.702 -6.125 1.00 34.01 553 ALA A O 1
ATOM 625 N N . CYS A 1 110 ? 39.399 -4.908 -7.031 1.00 34.17 554 CYS A N 1
ATOM 626 C CA . CYS A 1 110 ? 40.231 -5.610 -7.999 1.00 34.63 554 CYS A CA 1
ATOM 627 C C . CYS A 1 110 ? 39.750 -5.069 -9.340 1.00 35.12 554 CYS A C 1
ATOM 628 O O . CYS A 1 110 ? 38.673 -5.432 -9.811 1.00 34.95 554 CYS A O 1
ATOM 631 N N . THR A 1 111 ? 40.547 -4.195 -9.945 1.00 35.80 555 THR A N 1
ATOM 632 C CA . THR A 1 111 ? 40.169 -3.573 -11.208 1.00 36.93 555 THR A CA 1
ATOM 633 C C . THR A 1 111 ? 41.109 -3.888 -12.362 1.00 37.73 555 THR A C 1
ATOM 634 O O . THR A 1 111 ? 40.861 -3.472 -13.495 1.00 37.65 555 THR A O 1
ATOM 638 N N . GLN A 1 112 ? 42.183 -4.616 -12.082 1.00 38.83 556 GLN A N 1
ATOM 639 C CA . GLN A 1 112 ? 43.154 -4.930 -13.120 1.00 39.67 556 GLN A CA 1
ATOM 640 C C . GLN A 1 112 ? 43.203 -6.392 -13.542 1.00 40.13 556 GLN A C 1
ATOM 641 O O . GLN A 1 112 ? 43.068 -7.300 -12.718 1.00 40.23 556 GLN A O 1
ATOM 647 N N . ASP A 1 113 ? 43.397 -6.596 -14.844 1.00 40.47 557 ASP A N 1
ATOM 648 C CA . ASP A 1 113 ? 43.497 -7.923 -15.443 1.00 40.70 557 ASP A CA 1
ATOM 649 C C . ASP A 1 113 ? 42.514 -8.923 -14.854 1.00 40.23 557 ASP A C 1
ATOM 650 O O . ASP A 1 113 ? 42.913 -9.910 -14.234 1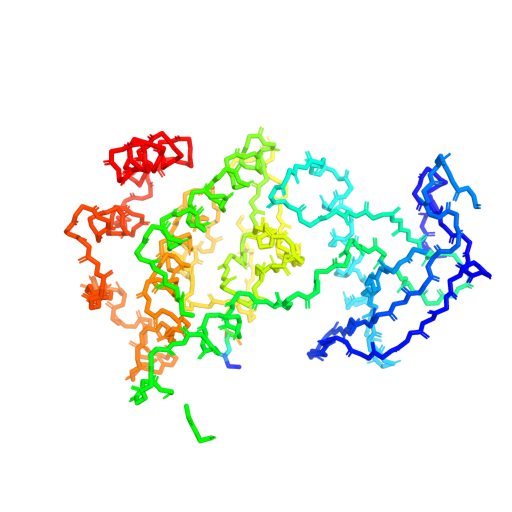.00 40.54 557 ASP A O 1
ATOM 655 N N . GLY A 1 114 ? 41.226 -8.665 -15.055 1.00 39.71 558 GLY A N 1
ATOM 656 C CA . GLY A 1 114 ? 40.200 -9.552 -14.540 1.00 38.68 558 GLY A CA 1
ATOM 657 C C . GLY A 1 114 ? 38.902 -8.807 -14.302 1.00 37.83 558 GLY A C 1
ATOM 658 O O . GLY A 1 114 ? 38.852 -7.593 -14.486 1.00 37.79 558 GLY A O 1
ATOM 659 N N . PRO A 1 115 ? 37.829 -9.505 -13.901 1.00 37.18 559 PRO A N 1
ATOM 660 C CA . PRO A 1 115 ? 36.547 -8.838 -13.655 1.00 36.44 559 PRO A CA 1
ATOM 661 C C . PRO A 1 115 ? 36.642 -7.828 -12.514 1.00 35.50 559 PRO A C 1
ATOM 662 O O . PRO A 1 115 ? 37.459 -7.978 -11.605 1.00 35.46 559 PRO A O 1
ATOM 666 N N . LEU A 1 116 ? 35.809 -6.796 -12.572 1.00 34.52 560 LEU A N 1
ATOM 667 C CA . LEU A 1 116 ? 35.813 -5.770 -11.542 1.00 33.33 560 LEU A CA 1
ATOM 668 C C . LEU A 1 116 ? 35.151 -6.276 -10.271 1.00 32.45 560 LEU A C 1
ATOM 669 O O . LEU A 1 116 ? 34.013 -6.749 -10.296 1.00 32.09 560 LEU A O 1
ATOM 674 N N . TYR A 1 117 ? 35.877 -6.180 -9.163 1.00 31.78 561 TYR A N 1
ATOM 675 C CA . TYR A 1 117 ? 35.359 -6.596 -7.867 1.00 31.24 561 TYR A CA 1
ATOM 676 C C . TYR A 1 117 ? 35.436 -5.411 -6.918 1.00 30.35 561 TYR A C 1
ATOM 677 O O . TYR A 1 117 ? 36.505 -4.829 -6.734 1.00 30.01 561 TYR A O 1
ATOM 686 N N . VAL A 1 118 ? 34.302 -5.056 -6.325 1.00 29.09 562 VAL A N 1
ATOM 687 C CA . VAL A 1 118 ? 34.249 -3.959 -5.368 1.00 28.21 562 VAL A CA 1
ATOM 688 C C . VAL A 1 118 ? 34.112 -4.630 -4.012 1.00 27.76 562 VAL A C 1
ATOM 689 O O . VAL A 1 118 ? 33.085 -5.236 -3.711 1.00 27.45 562 VAL A O 1
ATOM 693 N N . ILE A 1 119 ? 35.158 -4.523 -3.200 1.00 27.34 563 ILE A N 1
ATOM 694 C CA . ILE A 1 119 ? 35.181 -5.152 -1.888 1.00 27.21 563 ILE A CA 1
ATOM 695 C C . ILE A 1 119 ? 34.663 -4.200 -0.822 1.00 27.50 563 ILE A C 1
ATOM 696 O O . ILE A 1 119 ? 35.182 -3.095 -0.663 1.00 27.15 563 ILE A O 1
ATOM 701 N N . VAL A 1 120 ? 33.642 -4.641 -0.097 1.00 27.78 564 VAL A N 1
ATOM 702 C CA . VAL A 1 120 ? 33.040 -3.828 0.946 1.00 28.21 564 VAL A CA 1
ATOM 703 C C . VAL A 1 120 ? 32.860 -4.610 2.236 1.00 28.61 564 VAL A C 1
ATOM 704 O O . VAL A 1 120 ? 32.870 -5.843 2.251 1.00 28.63 564 VAL A O 1
ATOM 708 N N . GLU A 1 121 ? 32.694 -3.873 3.324 1.00 29.08 565 GLU A N 1
ATOM 709 C CA . GLU A 1 121 ? 32.489 -4.462 4.633 1.00 29.92 565 GLU A CA 1
ATOM 710 C C . GLU A 1 121 ? 31.293 -5.413 4.596 1.00 29.81 565 GLU A C 1
ATOM 711 O O . GLU A 1 121 ? 30.284 -5.133 3.949 1.00 29.58 565 GLU A O 1
ATOM 717 N N . TYR A 1 122 ? 31.415 -6.538 5.291 1.00 29.93 566 TYR A N 1
ATOM 718 C CA . TYR A 1 122 ? 30.355 -7.540 5.339 1.00 30.02 566 TYR A CA 1
ATOM 719 C C . TYR A 1 122 ? 29.362 -7.312 6.487 1.00 30.11 566 TYR A C 1
ATOM 720 O O . TYR A 1 122 ? 29.760 -7.141 7.640 1.00 30.03 566 TYR A O 1
ATOM 729 N N . ALA A 1 123 ? 28.070 -7.308 6.160 1.00 30.13 567 ALA A N 1
ATOM 730 C CA . ALA A 1 123 ? 27.009 -7.121 7.149 1.00 30.47 567 ALA A CA 1
ATOM 731 C C . ALA A 1 123 ? 26.297 -8.460 7.339 1.00 30.61 567 ALA A C 1
ATOM 732 O O . ALA A 1 123 ? 25.507 -8.878 6.497 1.00 30.89 567 ALA A O 1
ATOM 734 N N . SER A 1 124 ? 26.582 -9.120 8.456 1.00 31.10 568 SER A N 1
ATOM 735 C CA . SER A 1 124 ? 26.027 -10.439 8.756 1.00 31.41 568 SER A CA 1
ATOM 736 C C . SER A 1 124 ? 24.515 -10.580 8.897 1.00 31.73 568 SER A C 1
ATOM 737 O O . SER A 1 124 ? 23.990 -11.691 8.799 1.00 31.38 568 SER A O 1
ATOM 740 N N . LYS A 1 125 ? 23.804 -9.480 9.125 1.00 31.40 569 LYS A N 1
ATOM 741 C CA . LYS A 1 125 ? 22.362 -9.584 9.289 1.00 31.17 569 LYS A CA 1
ATOM 742 C C . LYS A 1 125 ? 21.523 -9.171 8.085 1.00 30.63 569 LYS A C 1
ATOM 743 O O . LYS A 1 125 ? 20.313 -8.994 8.195 1.00 30.64 569 LYS A O 1
ATOM 749 N N . GLY A 1 126 ? 22.173 -9.025 6.934 1.00 30.00 570 GLY A N 1
ATOM 750 C CA . GLY A 1 126 ? 21.461 -8.682 5.715 1.00 29.14 570 GLY A CA 1
ATOM 751 C C . GLY A 1 126 ? 20.889 -7.281 5.648 1.00 28.67 570 GLY A C 1
ATOM 752 O O . GLY A 1 126 ? 21.235 -6.416 6.456 1.00 28.22 570 GLY A O 1
ATOM 753 N N . ASN A 1 127 ? 20.007 -7.058 4.680 1.00 28.21 571 ASN A N 1
ATOM 754 C CA . ASN A 1 127 ? 19.400 -5.745 4.507 1.00 27.84 571 ASN A CA 1
ATOM 755 C C . ASN A 1 127 ? 18.278 -5.502 5.510 1.00 27.84 571 ASN A C 1
ATOM 756 O O . ASN A 1 127 ? 17.667 -6.442 6.033 1.00 26.86 571 ASN A O 1
ATOM 761 N N . LEU A 1 128 ? 18.021 -4.225 5.772 1.00 27.55 572 LEU A N 1
ATOM 762 C CA . LEU A 1 128 ? 17.012 -3.806 6.736 1.00 28.15 572 LEU A CA 1
ATOM 763 C C . LEU A 1 128 ? 15.604 -4.351 6.520 1.00 28.60 572 LEU A C 1
ATOM 764 O O . LEU A 1 128 ? 14.932 -4.714 7.484 1.00 28.87 572 LEU A O 1
ATOM 769 N N . ARG A 1 129 ? 15.160 -4.398 5.268 1.00 29.97 573 ARG A N 1
ATOM 770 C CA . ARG A 1 129 ? 13.824 -4.895 4.939 1.00 31.67 573 ARG A CA 1
ATOM 771 C C . ARG A 1 129 ? 13.608 -6.289 5.526 1.00 32.73 573 ARG A C 1
ATOM 772 O O . ARG A 1 129 ? 12.711 -6.501 6.346 1.00 32.89 573 ARG A O 1
ATOM 780 N N . GLU A 1 130 ? 14.439 -7.236 5.104 1.00 33.58 574 GLU A N 1
ATOM 781 C CA . GLU A 1 130 ? 14.334 -8.611 5.576 1.00 34.44 574 GLU A CA 1
ATOM 782 C C . GLU A 1 130 ? 14.588 -8.706 7.079 1.00 34.54 574 GLU A C 1
ATOM 783 O O . GLU A 1 130 ? 13.969 -9.515 7.768 1.00 34.40 574 GLU A O 1
ATOM 789 N N . TYR A 1 131 ? 15.497 -7.874 7.579 1.00 34.69 575 TYR A N 1
ATOM 790 C CA . TYR A 1 131 ? 15.837 -7.846 9.003 1.00 34.95 575 TYR A CA 1
ATOM 791 C C . TYR A 1 131 ? 14.592 -7.574 9.852 1.00 35.06 575 TYR A C 1
ATOM 792 O O . TYR A 1 131 ? 14.314 -8.283 10.822 1.00 34.93 575 TYR A O 1
ATOM 801 N N . LEU A 1 132 ? 13.847 -6.541 9.479 1.00 35.14 576 LEU A N 1
ATOM 802 C CA . LEU A 1 132 ? 12.641 -6.166 10.208 1.00 35.50 576 LEU A CA 1
ATOM 803 C C . LEU A 1 132 ? 11.508 -7.171 10.018 1.00 35.97 576 LEU A C 1
ATOM 804 O O . LEU A 1 132 ? 10.913 -7.633 10.991 1.00 35.89 576 LEU A O 1
ATOM 809 N N . ARG A 1 133 ? 11.212 -7.502 8.763 1.00 36.73 577 ARG A N 1
ATOM 810 C CA . ARG A 1 133 ? 10.142 -8.445 8.448 1.00 37.44 577 ARG A CA 1
ATOM 811 C C . ARG A 1 133 ? 10.274 -9.772 9.188 1.00 38.08 577 ARG A C 1
ATOM 812 O O . ARG A 1 133 ? 9.271 -10.388 9.554 1.00 38.22 577 ARG A O 1
ATOM 820 N N . ALA A 1 134 ? 11.508 -10.207 9.407 1.00 38.55 578 ALA A N 1
ATOM 821 C CA . ALA A 1 134 ? 11.762 -11.466 10.095 1.00 39.34 578 ALA A CA 1
ATOM 822 C C . ALA A 1 134 ? 11.679 -11.302 11.606 1.00 39.75 578 ALA A C 1
ATOM 823 O O . ALA A 1 134 ? 11.752 -12.280 12.350 1.00 39.84 578 ALA A O 1
ATOM 825 N N . ARG A 1 135 ? 11.520 -10.064 12.059 1.00 40.15 579 ARG A N 1
ATOM 826 C CA . ARG A 1 135 ? 11.446 -9.794 13.487 1.00 40.57 579 ARG A CA 1
ATOM 827 C C . ARG A 1 135 ? 10.127 -9.161 13.925 1.00 40.97 579 ARG A C 1
ATOM 828 O O . ARG A 1 135 ? 10.068 -8.455 14.932 1.00 41.25 579 ARG A O 1
ATOM 836 N N . ARG A 1 136 ? 9.072 -9.421 13.162 1.00 41.38 580 ARG A N 1
ATOM 837 C CA . ARG A 1 136 ? 7.748 -8.903 13.481 1.00 41.94 580 ARG A CA 1
ATOM 838 C C . ARG A 1 136 ? 7.122 -9.806 14.543 1.00 42.71 580 ARG A C 1
ATOM 839 O O . ARG A 1 136 ? 7.586 -10.924 14.767 1.00 42.63 580 ARG A O 1
ATOM 847 N N . PRO A 1 137 ? 6.066 -9.329 15.220 1.00 43.47 581 PRO A N 1
ATOM 848 C CA . PRO A 1 137 ? 5.407 -10.139 16.251 1.00 44.05 581 PRO A CA 1
ATOM 849 C C . PRO A 1 137 ? 4.652 -11.323 15.640 1.00 44.53 581 PRO A C 1
ATOM 850 O O . PRO A 1 137 ? 4.220 -11.268 14.486 1.00 44.42 581 PRO A O 1
ATOM 854 N N . PRO A 1 138 ? 4.486 -12.411 16.408 1.00 45.17 582 PRO A N 1
ATOM 855 C CA . PRO A 1 138 ? 3.773 -13.594 15.915 1.00 45.69 582 PRO A CA 1
ATOM 856 C C . PRO A 1 138 ? 2.388 -13.234 15.384 1.00 46.21 582 PRO A C 1
ATOM 857 O O . PRO A 1 138 ? 1.614 -12.555 16.059 1.00 46.34 582 PRO A O 1
ATOM 861 N N . GLY A 1 139 ? 2.081 -13.689 14.174 1.00 46.66 583 GLY A N 1
ATOM 862 C CA . GLY A 1 139 ? 0.787 -13.395 13.586 1.00 47.31 583 GLY A CA 1
ATOM 863 C C . GLY A 1 139 ? 0.808 -12.167 12.696 1.00 48.00 583 GLY A C 1
ATOM 864 O O . GLY A 1 139 ? -0.204 -11.815 12.087 1.00 47.97 583 GLY A O 1
ATOM 865 N N . MET A 1 140 ? 1.959 -11.504 12.626 1.00 48.53 584 MET A N 1
ATOM 866 C CA . MET A 1 140 ? 2.107 -10.314 11.796 1.00 49.24 584 MET A CA 1
ATOM 867 C C . MET A 1 140 ? 3.058 -10.606 10.642 1.00 49.52 584 MET A C 1
ATOM 868 O O . MET A 1 140 ? 3.495 -9.694 9.939 1.00 49.42 584 MET A O 1
ATOM 873 N N . GLU A 1 141 ? 3.372 -11.885 10.454 1.00 49.88 585 GLU A N 1
ATOM 874 C CA . GLU A 1 141 ? 4.281 -12.318 9.396 1.00 50.44 585 GLU A CA 1
ATOM 875 C C . GLU A 1 141 ? 3.916 -11.731 8.038 1.00 50.80 585 GLU A C 1
ATOM 876 O O . GLU A 1 141 ? 2.742 -11.661 7.675 1.00 50.62 585 GLU A O 1
ATOM 894 N N . SER A 1 143 ? 4.341 -13.031 5.297 1.00 52.34 587 SER A N 1
ATOM 895 C CA . SER A 1 143 ? 3.815 -14.093 4.450 1.00 52.67 587 SER A CA 1
ATOM 896 C C . SER A 1 143 ? 3.951 -15.456 5.114 1.00 52.74 587 SER A C 1
ATOM 897 O O . SER A 1 143 ? 4.141 -15.555 6.327 1.00 52.75 587 SER A O 1
ATOM 900 N N . TYR A 1 144 ? 3.852 -16.504 4.304 1.00 52.89 588 TYR A N 1
ATOM 901 C CA . TYR A 1 144 ? 3.959 -17.871 4.794 1.00 52.92 588 TYR A CA 1
ATOM 902 C C . TYR A 1 144 ? 5.414 -18.326 4.827 1.00 52.94 588 TYR A C 1
ATOM 903 O O . TYR A 1 144 ? 5.860 -18.944 5.795 1.00 52.95 588 TYR A O 1
ATOM 912 N N . GLN A 1 153 ? 12.373 -9.596 18.273 1.00 42.62 597 GLN A N 1
ATOM 913 C CA . GLN A 1 153 ? 11.336 -8.580 18.126 1.00 42.69 597 GLN A CA 1
ATOM 914 C C . GLN A 1 153 ? 11.917 -7.183 18.307 1.00 42.42 597 GLN A C 1
ATOM 915 O O . GLN A 1 153 ? 12.728 -6.949 19.202 1.00 42.78 597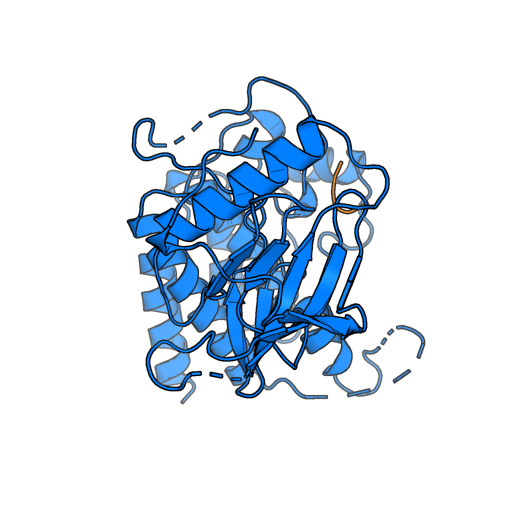 GLN A O 1
ATOM 917 N N . MET A 1 154 ? 11.490 -6.261 17.450 1.00 42.05 598 MET A N 1
ATOM 918 C CA . MET A 1 154 ? 11.950 -4.877 17.486 1.00 41.52 598 MET A CA 1
ATOM 919 C C . MET A 1 154 ? 11.140 -4.022 18.458 1.00 40.81 598 MET A C 1
ATOM 920 O O . MET A 1 154 ? 9.953 -3.781 18.239 1.00 40.95 598 MET A O 1
ATOM 925 N N . THR A 1 155 ? 11.782 -3.564 19.528 1.00 39.90 599 THR A N 1
ATOM 926 C CA . THR A 1 155 ? 11.108 -2.715 20.501 1.00 38.72 599 THR A CA 1
ATOM 927 C C . THR A 1 155 ? 10.978 -1.319 19.896 1.00 38.16 599 THR A C 1
ATOM 928 O O . THR A 1 155 ? 11.653 -0.996 18.912 1.00 37.93 599 THR A O 1
ATOM 932 N N . PHE A 1 156 ? 10.113 -0.497 20.480 1.00 36.94 600 PHE A N 1
ATOM 933 C CA . PHE A 1 156 ? 9.910 0.867 19.998 1.00 36.04 600 PHE A CA 1
ATOM 934 C C . PHE A 1 156 ? 11.246 1.598 19.945 1.00 35.27 600 PHE A C 1
ATOM 935 O O . PHE A 1 156 ? 11.587 2.216 18.938 1.00 35.19 600 PHE A O 1
ATOM 943 N N . LYS A 1 157 ? 11.995 1.519 21.040 1.00 34.34 601 LYS A N 1
ATOM 944 C CA . LYS A 1 157 ? 13.292 2.170 21.144 1.00 33.54 601 LYS A CA 1
ATOM 945 C C . LYS A 1 157 ? 14.257 1.706 20.054 1.00 32.72 601 LYS A C 1
ATOM 946 O O . LYS A 1 157 ? 15.044 2.506 19.538 1.00 32.21 601 LYS A O 1
ATOM 952 N N . ASP A 1 158 ? 14.203 0.420 19.708 1.00 31.63 602 ASP A N 1
ATOM 953 C CA . ASP A 1 158 ? 15.073 -0.108 18.659 1.00 30.61 602 ASP A CA 1
ATOM 954 C C . ASP A 1 158 ? 14.758 0.596 17.347 1.00 29.35 602 ASP A C 1
ATOM 955 O O . ASP A 1 158 ? 15.657 0.919 16.572 1.00 29.45 602 ASP A O 1
ATOM 960 N N . LEU A 1 159 ? 13.474 0.828 17.101 1.00 27.91 603 LEU A N 1
ATOM 961 C CA . LEU A 1 159 ? 13.042 1.485 15.875 1.00 26.46 603 LEU A CA 1
ATOM 962 C C . LEU A 1 159 ? 13.564 2.921 15.813 1.00 25.75 603 LEU A C 1
ATOM 963 O O . LEU A 1 159 ? 14.031 3.376 14.767 1.00 24.89 603 LEU A O 1
ATOM 968 N N . VAL A 1 160 ? 13.490 3.633 16.933 1.00 24.27 604 VAL A N 1
ATOM 969 C CA . VAL A 1 160 ? 13.981 5.009 16.975 1.00 23.27 604 VAL A CA 1
ATOM 970 C C . VAL A 1 160 ? 15.494 5.034 16.787 1.00 22.94 604 VAL A C 1
ATOM 971 O O . VAL A 1 160 ? 16.027 5.876 16.060 1.00 21.97 604 VAL A O 1
ATOM 975 N N . SER A 1 161 ? 16.186 4.105 17.445 1.00 22.01 605 SER A N 1
ATOM 976 C CA . SER A 1 161 ? 17.636 4.020 17.348 1.00 22.16 605 SER A CA 1
ATOM 977 C C . SER A 1 161 ? 18.057 3.768 15.901 1.00 21.86 605 SER A C 1
ATOM 978 O O . SER A 1 161 ? 18.970 4.414 15.388 1.00 21.56 605 SER A O 1
ATOM 981 N N . CYS A 1 162 ? 17.385 2.820 15.257 1.00 22.15 606 CYS A N 1
ATOM 982 C CA . CYS A 1 162 ? 17.652 2.487 13.861 1.00 22.74 606 CYS A CA 1
ATOM 983 C C . CYS A 1 162 ? 17.533 3.763 13.020 1.00 21.86 606 CYS A C 1
ATOM 984 O O . CYS A 1 162 ? 18.425 4.096 12.237 1.00 21.75 606 CYS A O 1
ATOM 987 N N . THR A 1 163 ? 16.421 4.470 13.195 1.00 20.88 607 THR A N 1
ATOM 988 C CA . THR A 1 163 ? 16.162 5.712 12.467 1.00 19.94 607 THR A CA 1
ATOM 989 C C . THR A 1 163 ? 17.258 6.746 12.746 1.00 19.70 607 THR A C 1
ATOM 990 O O . THR A 1 163 ? 17.771 7.388 11.830 1.00 18.60 607 THR A O 1
ATOM 994 N N . TYR A 1 164 ? 17.617 6.903 14.016 1.00 19.33 608 TYR A N 1
ATOM 995 C CA . TYR A 1 164 ? 18.656 7.848 14.408 1.00 19.29 608 TYR A CA 1
ATOM 996 C C . TYR A 1 164 ? 20.003 7.547 13.738 1.00 18.96 608 TYR A C 1
ATOM 997 O O . TYR A 1 164 ? 20.689 8.452 13.258 1.00 18.16 608 TYR A O 1
ATOM 1006 N N . GLN A 1 165 ? 20.387 6.276 13.705 1.00 18.22 609 GLN A N 1
ATOM 1007 C CA . GLN A 1 165 ? 21.655 5.893 13.092 1.00 18.09 609 GLN A CA 1
ATOM 1008 C C . GLN A 1 165 ? 21.698 6.241 11.612 1.00 17.70 609 GLN A C 1
ATOM 1009 O O . GLN A 1 165 ? 22.717 6.709 11.099 1.00 17.48 609 GLN A O 1
ATOM 1015 N N . LEU A 1 166 ? 20.586 6.001 10.931 1.00 17.45 610 LEU A N 1
ATOM 1016 C CA . LEU A 1 166 ? 20.500 6.280 9.502 1.00 17.22 610 LEU A CA 1
ATOM 1017 C C . LEU A 1 166 ? 20.477 7.783 9.248 1.00 16.95 610 LEU A C 1
ATOM 1018 O O . LEU A 1 166 ? 21.003 8.260 8.241 1.00 16.29 610 LEU A O 1
ATOM 1023 N N . ALA A 1 167 ? 19.870 8.533 10.162 1.00 17.06 611 ALA A N 1
ATOM 1024 C CA . ALA A 1 167 ? 19.841 9.981 10.025 1.00 17.01 611 ALA A CA 1
ATOM 1025 C C . ALA A 1 167 ? 21.272 10.506 10.144 1.00 17.27 611 ALA A C 1
ATOM 1026 O O . ALA A 1 167 ? 21.656 11.424 9.421 1.00 17.08 611 ALA A O 1
ATOM 1028 N N . ARG A 1 168 ? 22.061 9.927 11.054 1.00 17.15 612 ARG A N 1
ATOM 1029 C CA . ARG A 1 168 ? 23.452 10.346 11.233 1.00 17.76 612 ARG A CA 1
ATOM 1030 C C . ARG A 1 168 ? 24.251 10.043 9.977 1.00 16.82 612 ARG A C 1
ATOM 1031 O O . ARG A 1 168 ? 25.080 10.847 9.561 1.00 16.33 612 ARG A O 1
ATOM 1039 N N . GLY A 1 169 ? 23.996 8.876 9.390 1.00 16.50 613 GLY A N 1
ATOM 1040 C CA . GLY A 1 169 ? 24.678 8.488 8.169 1.00 16.24 613 GLY A CA 1
ATOM 1041 C C . GLY A 1 169 ? 24.379 9.468 7.044 1.00 16.24 613 GLY A C 1
ATOM 1042 O O . GLY A 1 169 ? 25.276 9.854 6.293 1.00 15.70 613 GLY A O 1
ATOM 1043 N N . MET A 1 170 ? 23.121 9.879 6.920 1.00 16.15 614 MET A N 1
ATOM 1044 C CA . MET A 1 170 ? 22.757 10.813 5.856 1.00 16.38 614 MET A CA 1
ATOM 1045 C C . MET A 1 170 ? 23.246 12.226 6.141 1.00 16.73 614 MET A C 1
ATOM 1046 O O . MET A 1 170 ? 23.577 12.963 5.218 1.00 15.95 614 MET A O 1
ATOM 1051 N N . GLU A 1 171 ? 23.292 12.607 7.417 1.00 16.77 615 GLU A N 1
ATOM 1052 C CA . GLU A 1 171 ? 23.777 13.937 7.783 1.00 17.42 615 GLU A CA 1
ATOM 1053 C C . GLU A 1 171 ? 25.225 14.029 7.321 1.00 17.36 615 GLU A C 1
ATOM 1054 O O . GLU A 1 171 ? 25.670 15.056 6.816 1.00 16.50 615 GLU A O 1
ATOM 1060 N N . TYR A 1 172 ? 25.960 12.936 7.494 1.00 17.10 616 TYR A N 1
ATOM 1061 C CA . TYR A 1 172 ? 27.346 12.898 7.073 1.00 17.18 616 TYR A CA 1
ATOM 1062 C C . TYR A 1 172 ? 27.439 13.002 5.555 1.00 17.00 616 TYR A C 1
ATOM 1063 O O . TYR A 1 172 ? 28.197 13.818 5.023 1.00 16.31 616 TYR A O 1
ATOM 1072 N N . LEU A 1 173 ? 26.663 12.175 4.861 1.00 16.78 617 LEU A N 1
ATOM 1073 C CA . LEU A 1 173 ? 26.671 12.183 3.401 1.00 16.59 617 LEU A CA 1
ATOM 1074 C C . LEU A 1 173 ? 26.311 13.557 2.846 1.00 16.27 617 LEU A C 1
ATOM 1075 O O . LEU A 1 173 ? 26.972 14.068 1.931 1.00 15.31 617 LEU A O 1
ATOM 1080 N N . ALA A 1 174 ? 25.262 14.156 3.398 1.00 15.50 618 ALA A N 1
ATOM 1081 C CA . ALA A 1 174 ? 24.835 15.472 2.951 1.00 15.35 618 ALA A CA 1
ATOM 1082 C C . ALA A 1 174 ? 25.905 16.533 3.207 1.00 15.74 618 ALA A C 1
ATOM 1083 O O . ALA A 1 174 ? 26.027 17.494 2.444 1.00 14.97 618 ALA A O 1
ATOM 1085 N N . SER A 1 175 ? 26.691 16.367 4.272 1.00 14.78 619 SER A N 1
ATOM 1086 C CA . SER A 1 175 ? 27.725 17.353 4.571 1.00 15.44 619 SER A CA 1
ATOM 1087 C C . SER A 1 175 ? 28.867 17.278 3.565 1.00 15.68 619 SER A C 1
ATOM 1088 O O . SER A 1 175 ? 29.693 18.190 3.495 1.00 16.20 619 SER A O 1
ATOM 1091 N N . GLN A 1 176 ? 28.914 16.190 2.801 1.00 15.61 620 GLN A N 1
ATOM 1092 C CA . GLN A 1 176 ? 29.928 16.005 1.767 1.00 15.88 620 GLN A CA 1
ATOM 1093 C C . GLN A 1 176 ? 29.339 16.514 0.450 1.00 15.85 620 GLN A C 1
ATOM 1094 O O . GLN A 1 176 ? 29.961 16.403 -0.610 1.00 15.35 620 GLN A O 1
ATOM 1100 N N . LYS A 1 177 ? 28.135 17.074 0.546 1.00 15.38 621 LYS A N 1
ATOM 1101 C CA . LYS A 1 177 ? 27.385 17.604 -0.587 1.00 15.82 621 LYS A CA 1
ATOM 1102 C C . LYS A 1 177 ? 27.153 16.563 -1.677 1.00 15.91 621 LYS A C 1
ATOM 1103 O O . LYS A 1 177 ? 27.265 16.833 -2.875 1.00 15.86 621 LYS A O 1
ATOM 1109 N N . CYS A 1 178 ? 26.819 15.359 -1.224 1.00 15.57 622 CYS A N 1
ATOM 1110 C CA 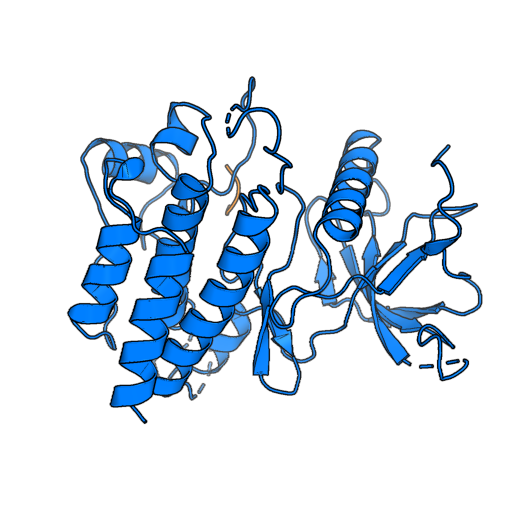. CYS A 1 178 ? 26.492 14.247 -2.107 1.00 16.18 622 CYS A CA 1
ATOM 1111 C C . CYS A 1 178 ? 25.067 13.797 -1.791 1.00 15.50 622 CYS A C 1
ATOM 1112 O O . CYS A 1 178 ? 24.621 13.907 -0.647 1.00 15.06 622 CYS A O 1
ATOM 1115 N N . ILE A 1 179 ? 24.354 13.302 -2.802 1.00 15.19 623 ILE A N 1
ATOM 1116 C CA . ILE A 1 179 ? 23.005 12.788 -2.596 1.00 14.82 623 ILE A CA 1
ATOM 1117 C C . ILE A 1 179 ? 23.044 11.281 -2.876 1.00 15.42 623 ILE A C 1
ATOM 1118 O O . ILE A 1 179 ? 23.810 10.815 -3.731 1.00 15.39 623 ILE A O 1
ATOM 1123 N N . HIS A 1 180 ? 22.227 10.526 -2.149 1.00 15.29 624 HIS A N 1
ATOM 1124 C CA . HIS A 1 180 ? 22.183 9.074 -2.288 1.00 15.74 624 HIS A CA 1
ATOM 1125 C C . HIS A 1 180 ? 21.240 8.649 -3.424 1.00 15.89 624 HIS A C 1
ATOM 1126 O O . HIS A 1 180 ? 21.604 7.834 -4.268 1.00 16.11 624 HIS A O 1
ATOM 1133 N N . ARG A 1 181 ? 20.034 9.208 -3.436 1.00 16.13 625 ARG A N 1
ATOM 1134 C CA . ARG A 1 181 ? 19.035 8.927 -4.467 1.00 16.40 625 ARG A CA 1
ATOM 1135 C C . ARG A 1 181 ? 18.404 7.537 -4.459 1.00 16.65 625 ARG A C 1
ATOM 1136 O O . ARG A 1 181 ? 17.566 7.244 -5.303 1.00 16.88 625 ARG A O 1
ATOM 1144 N N . ASP A 1 182 ? 18.790 6.678 -3.526 1.00 16.92 626 ASP A N 1
ATOM 1145 C CA . ASP A 1 182 ? 18.170 5.359 -3.479 1.00 17.61 626 ASP A CA 1
ATOM 1146 C C . ASP A 1 182 ? 18.015 4.871 -2.047 1.00 17.35 626 ASP A C 1
ATOM 1147 O O . ASP A 1 182 ? 18.210 3.699 -1.742 1.00 16.77 626 ASP A O 1
ATOM 1152 N N . LEU A 1 183 ? 17.652 5.787 -1.160 1.00 17.46 627 LEU A N 1
ATOM 1153 C CA . LEU A 1 183 ? 17.471 5.430 0.237 1.00 18.41 627 LEU A CA 1
ATOM 1154 C C . LEU A 1 183 ? 16.216 4.574 0.349 1.00 18.22 627 LEU A C 1
ATOM 1155 O O . LEU A 1 183 ? 15.145 4.969 -0.116 1.00 18.57 627 LEU A O 1
ATOM 1160 N N . ALA A 1 184 ? 16.362 3.402 0.962 1.00 18.18 628 ALA A N 1
ATOM 1161 C CA . ALA A 1 184 ? 15.257 2.459 1.125 1.00 18.23 628 ALA A CA 1
ATOM 1162 C C . ALA A 1 184 ? 15.748 1.329 2.016 1.00 17.99 628 ALA A C 1
ATOM 1163 O O . ALA A 1 184 ? 16.949 1.090 2.107 1.00 17.95 628 ALA A O 1
ATOM 1165 N N . ALA A 1 185 ? 14.826 0.629 2.675 1.00 18.16 629 ALA A N 1
ATOM 1166 C CA . ALA A 1 185 ? 15.206 -0.459 3.570 1.00 18.83 629 ALA A CA 1
ATOM 1167 C C . ALA A 1 185 ? 16.060 -1.525 2.884 1.00 19.40 629 ALA A C 1
ATOM 1168 O O . ALA A 1 185 ? 16.945 -2.108 3.511 1.00 19.57 629 ALA A O 1
ATOM 1170 N N . ARG A 1 186 ? 15.793 -1.770 1.604 1.00 20.19 630 ARG A N 1
ATOM 1171 C CA . ARG A 1 186 ? 16.537 -2.768 0.827 1.00 20.96 630 ARG A CA 1
ATOM 1172 C C . ARG A 1 186 ? 17.989 -2.325 0.616 1.00 21.25 630 ARG A C 1
ATOM 1173 O O . ARG A 1 186 ? 18.853 -3.138 0.260 1.00 21.62 630 ARG A O 1
ATOM 1181 N N . ASN A 1 187 ? 18.246 -1.034 0.836 1.00 20.63 631 ASN A N 1
ATOM 1182 C CA . ASN A 1 187 ? 19.580 -0.460 0.666 1.00 20.30 631 ASN A CA 1
ATOM 1183 C C . ASN A 1 187 ? 20.272 -0.072 1.969 1.00 20.86 631 ASN A C 1
ATOM 1184 O O . ASN A 1 187 ? 21.185 0.755 1.983 1.00 20.91 631 ASN A O 1
ATOM 1189 N N . VAL A 1 188 ? 19.825 -0.677 3.063 1.00 20.64 632 VAL A N 1
ATOM 1190 C CA . VAL A 1 188 ? 20.427 -0.464 4.368 1.00 21.31 632 VAL A CA 1
ATOM 1191 C C . VAL A 1 188 ? 20.860 -1.857 4.811 1.00 21.97 632 VAL A C 1
ATOM 1192 O O . VAL A 1 188 ? 20.090 -2.808 4.693 1.00 21.99 632 VAL A O 1
ATOM 1196 N N . LEU A 1 189 ? 22.084 -1.982 5.308 1.00 22.71 633 LEU A N 1
ATOM 1197 C CA . LEU A 1 189 ? 22.578 -3.278 5.767 1.00 24.19 633 LEU A CA 1
ATOM 1198 C C . LEU A 1 189 ? 22.715 -3.250 7.282 1.00 24.95 633 LEU A C 1
ATOM 1199 O O . LEU A 1 189 ? 22.909 -2.188 7.872 1.00 24.39 633 LEU A O 1
ATOM 1204 N N . VAL A 1 190 ? 22.615 -4.419 7.908 1.00 26.05 634 VAL A N 1
ATOM 1205 C CA . VAL A 1 190 ? 22.731 -4.518 9.358 1.00 27.25 634 VAL A CA 1
ATOM 1206 C C . VAL A 1 190 ? 23.891 -5.441 9.725 1.00 28.51 634 VAL A C 1
ATOM 1207 O O . VAL A 1 190 ? 23.963 -6.576 9.253 1.00 28.73 634 VAL A O 1
ATOM 1211 N N . THR A 1 191 ? 24.800 -4.954 10.564 1.00 29.60 635 THR A N 1
ATOM 1212 C CA . THR A 1 191 ? 25.948 -5.755 10.964 1.00 31.45 635 THR A CA 1
ATOM 1213 C C . THR A 1 191 ? 25.605 -6.673 12.134 1.00 32.50 635 THR A C 1
ATOM 1214 O O . THR A 1 191 ? 24.489 -6.643 12.659 1.00 32.45 635 THR A O 1
ATOM 1218 N N . GLU A 1 192 ? 26.577 -7.490 12.528 1.00 33.79 636 GLU A N 1
ATOM 1219 C CA . GLU A 1 192 ? 26.415 -8.433 13.631 1.00 35.06 636 GLU A CA 1
ATOM 1220 C C . GLU A 1 192 ? 26.084 -7.719 14.941 1.00 35.16 636 GLU A C 1
ATOM 1221 O O . GLU A 1 192 ? 25.438 -8.289 15.825 1.00 35.21 636 GLU A O 1
ATOM 1227 N N . ASN A 1 193 ? 26.524 -6.470 15.059 1.00 35.28 637 ASN A N 1
ATOM 1228 C CA . ASN A 1 193 ? 26.267 -5.674 16.256 1.00 35.33 637 ASN A CA 1
ATOM 1229 C C . ASN A 1 193 ? 25.047 -4.772 16.063 1.00 34.83 637 ASN A C 1
ATOM 1230 O O . ASN A 1 193 ? 24.848 -3.807 16.803 1.00 34.87 637 ASN A O 1
ATOM 1235 N N . ASN A 1 194 ? 24.239 -5.100 15.059 1.00 34.02 638 ASN A N 1
ATOM 1236 C CA . ASN A 1 194 ? 23.024 -4.357 14.746 1.00 33.18 638 ASN A CA 1
ATOM 1237 C C . ASN A 1 194 ? 23.256 -2.898 14.352 1.00 32.12 638 ASN A C 1
ATOM 1238 O O . ASN A 1 194 ? 22.379 -2.048 14.533 1.00 31.82 638 ASN A O 1
ATOM 1243 N N . VAL A 1 195 ? 24.436 -2.609 13.814 1.00 30.71 639 VAL A N 1
ATOM 1244 C CA . VAL A 1 195 ? 24.755 -1.251 13.378 1.00 29.25 639 VAL A CA 1
ATOM 1245 C C . VAL A 1 195 ? 24.158 -1.033 11.992 1.00 28.65 639 VAL A C 1
ATOM 1246 O O . VAL A 1 195 ? 24.349 -1.855 11.091 1.00 28.24 639 VAL A O 1
ATOM 1250 N N . MET A 1 196 ? 23.433 0.070 11.822 1.00 27.43 640 MET A N 1
ATOM 1251 C CA . MET A 1 196 ? 22.809 0.369 10.538 1.00 26.39 640 MET A CA 1
ATOM 1252 C C . MET A 1 196 ? 23.844 0.966 9.589 1.00 25.32 640 MET A C 1
ATOM 1253 O O . MET A 1 196 ? 24.554 1.906 9.949 1.00 25.29 640 MET A O 1
ATOM 1258 N N . LYS A 1 197 ? 23.922 0.418 8.380 1.00 24.29 641 LYS A N 1
ATOM 1259 C CA . LYS A 1 197 ? 24.882 0.885 7.384 1.00 23.14 641 LYS A CA 1
ATOM 1260 C C . LYS A 1 197 ? 24.188 1.241 6.071 1.00 22.35 641 LYS A C 1
ATOM 1261 O O . LYS A 1 197 ? 23.528 0.399 5.469 1.00 21.86 641 LYS A O 1
ATOM 1267 N N . ILE A 1 198 ? 24.335 2.484 5.628 1.00 21.26 642 ILE A N 1
ATOM 1268 C CA . ILE A 1 198 ? 23.733 2.909 4.372 1.00 20.01 642 ILE A CA 1
ATOM 1269 C C . ILE A 1 198 ? 24.553 2.274 3.250 1.00 20.24 642 ILE A C 1
ATOM 1270 O O . ILE A 1 198 ? 25.786 2.284 3.301 1.00 19.66 642 ILE A O 1
ATOM 1275 N N . ALA A 1 199 ? 23.869 1.732 2.244 1.00 20.24 643 ALA A N 1
ATOM 1276 C CA . ALA A 1 199 ? 24.543 1.054 1.142 1.00 20.35 643 ALA A CA 1
ATOM 1277 C C . ALA A 1 199 ? 23.956 1.347 -0.240 1.00 20.17 643 ALA A C 1
ATOM 1278 O O . ALA A 1 199 ? 23.047 2.164 -0.397 1.00 19.79 643 ALA A O 1
ATOM 1280 N N . ASP A 1 200 ? 24.499 0.656 -1.239 1.00 19.84 644 ASP A N 1
ATOM 1281 C CA . ASP A 1 200 ? 24.085 0.789 -2.633 1.00 19.47 644 ASP A CA 1
ATOM 1282 C C . ASP A 1 200 ? 24.133 2.220 -3.159 1.00 19.09 644 ASP A C 1
ATOM 1283 O O . ASP A 1 200 ? 23.110 2.911 -3.239 1.00 18.44 644 ASP A O 1
ATOM 1288 N N . PHE A 1 201 ? 25.330 2.659 -3.528 1.00 18.87 645 PHE A N 1
ATOM 1289 C CA . PHE A 1 201 ? 25.514 4.001 -4.048 1.00 18.90 645 PHE A CA 1
ATOM 1290 C C . PHE A 1 201 ? 25.366 4.087 -5.564 1.00 18.64 645 PHE A C 1
ATOM 1291 O O . PHE A 1 201 ? 25.891 5.000 -6.194 1.00 18.24 645 PHE A O 1
ATOM 1299 N N . GLY A 1 202 ? 24.631 3.135 -6.133 1.00 19.02 646 GLY A N 1
ATOM 1300 C CA . GLY A 1 202 ? 24.419 3.099 -7.571 1.00 18.88 646 GLY A CA 1
ATOM 1301 C C . GLY A 1 202 ? 23.860 4.360 -8.204 1.00 19.12 646 GLY A C 1
ATOM 1302 O O . GLY A 1 202 ? 24.227 4.711 -9.330 1.00 20.10 646 GLY A O 1
ATOM 1303 N N . LEU A 1 203 ? 22.965 5.046 -7.500 1.00 18.03 647 LEU A N 1
ATOM 1304 C CA . LEU A 1 203 ? 22.376 6.268 -8.030 1.00 17.55 647 LEU A CA 1
ATOM 1305 C C . LEU A 1 203 ? 22.949 7.523 -7.376 1.00 17.38 647 LEU A C 1
ATOM 1306 O O . LEU A 1 203 ? 22.567 8.637 -7.732 1.00 17.07 647 LEU A O 1
ATOM 1311 N N . ALA A 1 204 ? 23.870 7.338 -6.431 1.00 17.03 648 ALA A N 1
ATOM 1312 C CA . ALA A 1 204 ? 24.477 8.465 -5.724 1.00 16.84 648 ALA A CA 1
ATOM 1313 C C . ALA A 1 204 ? 25.159 9.444 -6.665 1.00 17.00 648 ALA A C 1
ATOM 1314 O O . ALA A 1 204 ? 25.789 9.046 -7.650 1.00 17.36 648 ALA A O 1
ATOM 1316 N N . ARG A 1 205 ? 25.032 10.729 -6.351 1.00 16.66 649 ARG A N 1
ATOM 1317 C CA . ARG A 1 205 ? 25.629 11.775 -7.166 1.00 16.77 649 ARG A CA 1
ATOM 1318 C C . ARG A 1 205 ? 26.326 12.842 -6.336 1.00 16.38 649 ARG A C 1
ATOM 1319 O O . ARG A 1 205 ? 25.921 13.145 -5.212 1.00 15.96 649 ARG A O 1
ATOM 1327 N N . ASP A 1 206 ? 27.374 13.408 -6.918 1.00 16.31 650 ASP A N 1
ATOM 1328 C CA . ASP A 1 206 ? 28.151 14.473 -6.293 1.00 17.00 650 ASP A CA 1
ATOM 1329 C C . ASP A 1 206 ? 27.525 15.804 -6.743 1.00 16.96 650 ASP A C 1
ATOM 1330 O O . ASP A 1 206 ? 27.584 16.135 -7.927 1.00 17.88 650 ASP A O 1
ATOM 1335 N N . ILE A 1 207 ? 26.917 16.565 -5.831 1.00 16.62 651 ILE A N 1
ATOM 1336 C CA . ILE A 1 207 ? 26.327 17.841 -6.234 1.00 17.07 651 ILE A CA 1
ATOM 1337 C C . ILE A 1 207 ? 27.057 19.026 -5.610 1.00 17.31 651 ILE A C 1
ATOM 1338 O O . ILE A 1 207 ? 26.454 20.032 -5.235 1.00 17.15 651 ILE A O 1
ATOM 1343 N N . ASN A 1 208 ? 28.375 18.904 -5.504 1.00 17.10 652 ASN A N 1
ATOM 1344 C CA . ASN A 1 208 ? 29.172 19.977 -4.934 1.00 17.79 652 ASN A CA 1
ATOM 1345 C C . ASN A 1 208 ? 29.176 21.244 -5.770 1.00 18.91 652 ASN A C 1
ATOM 1346 O O . ASN A 1 208 ? 29.326 22.336 -5.233 1.00 19.74 652 ASN A O 1
ATOM 1351 N N . ASN A 1 209 ? 29.004 21.106 -7.079 1.00 19.80 653 ASN A N 1
ATOM 1352 C CA . ASN A 1 209 ? 29.058 22.272 -7.965 1.00 21.33 653 ASN A CA 1
ATOM 1353 C C . ASN A 1 209 ? 27.738 22.870 -8.396 1.00 22.16 653 ASN A C 1
ATOM 1354 O O . ASN A 1 209 ? 27.703 23.992 -8.897 1.00 21.59 653 ASN A O 1
ATOM 1359 N N . ILE A 1 210 ? 26.656 22.132 -8.204 1.00 23.61 654 ILE A N 1
ATOM 1360 C CA . ILE A 1 210 ? 25.350 22.605 -8.649 1.00 25.78 654 ILE A CA 1
ATOM 1361 C C . ILE A 1 210 ? 24.300 22.679 -7.555 1.00 26.91 654 ILE A C 1
ATOM 1362 O O . ILE A 1 210 ? 23.301 23.397 -7.685 1.00 27.07 654 ILE A O 1
ATOM 1367 N N . ASP A 1 211 ? 24.530 21.936 -6.481 1.00 27.84 655 ASP A N 1
ATOM 1368 C CA . ASP A 1 2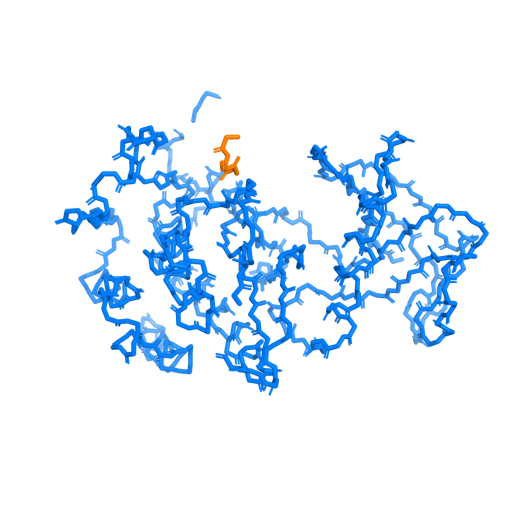11 ? 23.618 21.908 -5.357 1.00 30.30 655 ASP A CA 1
ATOM 1369 C C . ASP A 1 211 ? 22.283 21.269 -5.742 1.00 31.26 655 ASP A C 1
ATOM 1370 O O . ASP A 1 211 ? 21.316 21.321 -4.983 1.00 31.47 655 ASP A O 1
ATOM 1407 N N . LYS A 1 214 ? 20.066 17.249 -11.948 1.00 30.03 658 LYS A N 1
ATOM 1408 C CA . LYS A 1 214 ? 18.926 17.212 -12.846 1.00 31.44 658 LYS A CA 1
ATOM 1409 C C . LYS A 1 214 ? 19.128 16.088 -13.853 1.00 32.12 658 LYS A C 1
ATOM 1410 O O . LYS A 1 214 ? 20.060 16.117 -14.660 1.00 31.89 658 LYS A O 1
ATOM 1416 N N . LYS A 1 215 ? 18.259 15.087 -13.791 1.00 32.81 659 LYS A N 1
ATOM 1417 C CA . LYS A 1 215 ? 18.342 13.968 -14.711 1.00 34.18 659 LYS A CA 1
ATOM 1418 C C . LYS A 1 215 ? 17.707 14.462 -16.007 1.00 34.89 659 LYS A C 1
ATOM 1419 O O . LYS A 1 215 ? 16.530 14.813 -16.034 1.00 35.28 659 LYS A O 1
ATOM 1425 N N . THR A 1 216 ? 18.497 14.496 -17.076 1.00 36.09 660 THR A N 1
ATOM 1426 C CA . THR A 1 216 ? 18.029 14.992 -18.370 1.00 37.11 660 THR A CA 1
ATOM 1427 C C . THR A 1 216 ? 17.098 14.056 -19.138 1.00 38.03 660 THR A C 1
ATOM 1428 O O . THR A 1 216 ? 16.322 14.509 -19.982 1.00 38.04 660 THR A O 1
ATOM 1430 N N . THR A 1 217 ? 17.171 12.761 -18.850 1.00 38.63 661 THR A N 1
ATOM 1431 C CA . THR A 1 217 ? 16.343 11.787 -19.550 1.00 39.60 661 THR A CA 1
ATOM 1432 C C . THR A 1 217 ? 15.470 10.951 -18.624 1.00 39.90 661 THR A C 1
ATOM 1433 O O . THR A 1 217 ? 15.486 11.115 -17.400 1.00 40.01 661 THR A O 1
ATOM 1437 N N . ASN A 1 218 ? 14.708 10.051 -19.232 1.00 39.92 662 ASN A N 1
ATOM 1438 C CA . ASN A 1 218 ? 13.833 9.153 -18.494 1.00 39.79 662 ASN A CA 1
ATOM 1439 C C . ASN A 1 218 ? 14.656 7.925 -18.130 1.00 39.63 662 ASN A C 1
ATOM 1440 O O . ASN A 1 218 ? 15.774 7.742 -18.618 1.00 39.66 662 ASN A O 1
ATOM 1445 N N . GLY A 1 219 ? 14.100 7.083 -17.272 1.00 39.17 663 GLY A N 1
ATOM 1446 C CA . GLY A 1 219 ? 14.789 5.875 -16.861 1.00 38.24 663 GLY A CA 1
ATOM 1447 C C . GLY A 1 219 ? 13.989 5.180 -15.778 1.00 37.79 663 GLY A C 1
ATOM 1448 O O . GLY A 1 219 ? 12.980 5.719 -15.317 1.00 37.96 663 GLY A O 1
ATOM 1449 N N . ARG A 1 220 ? 14.421 3.987 -15.384 1.00 36.94 664 ARG A N 1
ATOM 1450 C CA . ARG A 1 220 ? 13.733 3.235 -14.342 1.00 36.23 664 ARG A CA 1
ATOM 1451 C C . ARG A 1 220 ? 14.278 3.670 -12.986 1.00 34.92 664 ARG A C 1
ATOM 1452 O O . ARG A 1 220 ? 15.451 3.461 -12.671 1.00 35.04 664 ARG A O 1
ATOM 1460 N N . LEU A 1 221 ? 13.407 4.278 -12.188 1.00 32.89 665 LEU A N 1
ATOM 1461 C CA . LEU A 1 221 ? 13.788 4.803 -10.884 1.00 30.56 665 LEU A CA 1
ATOM 1462 C C . LEU A 1 221 ? 12.912 4.277 -9.746 1.00 28.87 665 LEU A C 1
ATOM 1463 O O . LEU A 1 221 ? 11.806 3.785 -9.978 1.00 28.59 665 LEU A O 1
ATOM 1468 N N . PRO A 1 222 ? 13.402 4.373 -8.496 1.00 27.04 666 PRO A N 1
ATOM 1469 C CA . PRO A 1 222 ? 12.669 3.905 -7.311 1.00 25.76 666 PRO A CA 1
ATOM 1470 C C . PRO A 1 222 ? 11.533 4.868 -6.977 1.00 24.88 666 PRO A C 1
ATOM 1471 O O . PRO A 1 222 ? 11.559 5.548 -5.954 1.00 24.11 666 PRO A O 1
ATOM 1475 N N . VAL A 1 223 ? 10.536 4.905 -7.851 1.00 23.90 667 VAL A N 1
ATOM 1476 C CA . VAL A 1 223 ? 9.402 5.810 -7.718 1.00 23.55 667 VAL A CA 1
ATOM 1477 C C . VAL A 1 223 ? 8.677 5.942 -6.377 1.00 22.85 667 VAL A C 1
ATOM 1478 O O . VAL A 1 223 ? 8.338 7.051 -5.983 1.00 22.62 667 VAL A O 1
ATOM 1482 N N . LYS A 1 224 ? 8.434 4.840 -5.676 1.00 22.35 668 LYS A N 1
ATOM 1483 C CA . LYS A 1 224 ? 7.718 4.922 -4.401 1.00 22.07 668 LYS A CA 1
ATOM 1484 C C . LYS A 1 224 ? 8.522 5.561 -3.271 1.00 21.29 668 LYS A C 1
ATOM 1485 O O . LYS A 1 224 ? 7.983 5.846 -2.204 1.00 20.81 668 LYS A O 1
ATOM 1491 N N . TRP A 1 225 ? 9.811 5.781 -3.510 1.00 20.81 669 TRP A N 1
ATOM 1492 C CA . TRP A 1 225 ? 10.683 6.396 -2.506 1.00 20.22 669 TRP A CA 1
ATOM 1493 C C . TRP A 1 225 ? 11.074 7.800 -2.949 1.00 19.98 669 TRP A C 1
ATOM 1494 O O . TRP A 1 225 ? 11.812 8.502 -2.255 1.00 19.29 669 TRP A O 1
ATOM 1505 N N . MET A 1 226 ? 10.568 8.211 -4.107 1.00 19.60 670 MET A N 1
ATOM 1506 C CA . MET A 1 226 ? 10.911 9.512 -4.669 1.00 19.59 670 MET A CA 1
ATOM 1507 C C . MET A 1 226 ? 10.010 10.702 -4.384 1.00 19.82 670 MET A C 1
ATOM 1508 O O . MET A 1 226 ? 8.780 10.594 -4.379 1.00 19.98 670 MET A O 1
ATOM 1513 N N . ALA A 1 227 ? 10.645 11.848 -4.161 1.00 19.65 671 ALA A N 1
ATOM 1514 C CA . ALA A 1 227 ? 9.937 13.094 -3.913 1.00 20.19 671 ALA A CA 1
ATOM 1515 C C . ALA A 1 227 ? 9.265 13.545 -5.212 1.00 20.83 671 ALA A C 1
ATOM 1516 O O . ALA A 1 227 ? 9.756 13.260 -6.314 1.00 20.55 671 ALA A O 1
ATOM 1518 N N . PRO A 1 228 ? 8.134 14.259 -5.097 1.00 21.10 672 PRO A N 1
ATOM 1519 C CA . PRO A 1 228 ? 7.390 14.755 -6.258 1.00 21.81 672 PRO A CA 1
ATOM 1520 C C . PRO A 1 228 ? 8.259 15.517 -7.265 1.00 22.20 672 PRO A C 1
ATOM 1521 O O . PRO A 1 228 ? 8.188 15.268 -8.473 1.00 22.67 672 PRO A O 1
ATOM 1525 N N . GLU A 1 229 ? 9.079 16.443 -6.778 1.00 22.13 673 GLU A N 1
ATOM 1526 C CA . GLU A 1 229 ? 9.919 17.220 -7.679 1.00 22.34 673 GLU A CA 1
ATOM 1527 C C . GLU A 1 229 ? 10.932 16.345 -8.420 1.00 22.54 673 GLU A C 1
ATOM 1528 O O . GLU A 1 229 ? 11.393 16.708 -9.502 1.00 22.79 673 GLU A O 1
ATOM 1534 N N . ALA A 1 230 ? 11.274 15.195 -7.844 1.00 22.95 674 ALA A N 1
ATOM 1535 C CA . ALA A 1 230 ? 12.218 14.277 -8.473 1.00 23.98 674 ALA A CA 1
ATOM 1536 C C . ALA A 1 230 ? 11.480 13.488 -9.549 1.00 25.18 674 ALA A C 1
ATOM 1537 O O . ALA A 1 230 ? 11.957 13.348 -10.676 1.00 24.76 674 ALA A O 1
ATOM 1539 N N . LEU A 1 231 ? 10.307 12.979 -9.185 1.00 26.13 675 LEU A N 1
ATOM 1540 C CA . LEU A 1 231 ? 9.472 12.201 -10.095 1.00 27.61 675 LEU A CA 1
ATOM 1541 C C . LEU A 1 231 ? 9.002 12.989 -11.311 1.00 28.33 675 LEU A C 1
ATOM 1542 O O . LEU A 1 231 ? 9.058 12.500 -12.441 1.00 28.82 675 LEU A O 1
ATOM 1547 N N . PHE A 1 232 ? 8.541 14.211 -11.077 1.00 28.84 676 PHE A N 1
ATOM 1548 C CA . PHE A 1 232 ? 8.001 15.034 -12.149 1.00 29.77 676 PHE A CA 1
ATOM 1549 C C . PHE A 1 232 ? 8.924 16.100 -12.737 1.00 29.75 676 PHE A C 1
ATOM 1550 O O . PHE A 1 232 ? 8.806 16.437 -13.919 1.00 30.00 676 PHE A O 1
ATOM 1558 N N . ASP A 1 233 ? 9.838 16.630 -11.930 1.00 29.36 677 ASP A N 1
ATOM 1559 C CA . ASP A 1 233 ? 10.753 17.666 -12.402 1.00 29.02 677 ASP A CA 1
ATOM 1560 C C . ASP A 1 233 ? 12.174 17.159 -12.642 1.00 27.96 677 ASP A C 1
ATOM 1561 O O . ASP A 1 233 ? 13.019 17.897 -13.150 1.00 27.56 677 ASP A O 1
ATOM 1566 N N . ARG A 1 234 ? 12.429 15.906 -12.272 1.00 26.50 678 ARG A N 1
ATOM 1567 C CA . ARG A 1 234 ? 13.745 15.294 -12.437 1.00 25.62 678 ARG A CA 1
ATOM 1568 C C . ARG A 1 234 ? 14.826 16.060 -11.673 1.00 24.49 678 ARG A C 1
ATOM 1569 O O . ARG A 1 234 ? 16.000 16.047 -12.052 1.00 23.95 678 ARG A O 1
ATOM 1577 N N . VAL A 1 235 ? 14.415 16.717 -10.589 1.00 23.41 679 VAL A N 1
ATOM 1578 C CA . VAL A 1 235 ? 15.316 17.506 -9.753 1.00 21.91 679 VAL A CA 1
ATOM 1579 C C . VAL A 1 235 ? 15.592 16.772 -8.436 1.00 20.84 679 VAL A C 1
ATOM 1580 O O . VAL A 1 235 ? 14.661 16.455 -7.696 1.00 20.14 679 VAL A O 1
ATOM 1584 N N . TYR A 1 236 ? 16.867 16.508 -8.151 1.00 19.44 680 TYR A N 1
ATOM 1585 C CA . TYR A 1 236 ? 17.257 15.811 -6.927 1.00 18.45 680 TYR A CA 1
ATOM 1586 C C . TYR A 1 236 ? 18.171 16.691 -6.080 1.00 17.75 680 TYR A C 1
ATOM 1587 O O . TYR A 1 236 ? 19.084 17.338 -6.595 1.00 17.06 680 TYR A O 1
ATOM 1596 N N . THR A 1 237 ? 17.918 16.702 -4.775 1.00 17.39 681 THR A N 1
ATOM 1597 C CA . THR A 1 237 ? 18.675 17.524 -3.834 1.00 16.90 681 THR A CA 1
ATOM 1598 C C . THR A 1 237 ? 18.753 16.799 -2.506 1.00 15.88 681 THR A C 1
ATOM 1599 O O . THR A 1 237 ? 18.250 15.692 -2.365 1.00 16.07 681 THR A O 1
ATOM 1603 N N . HIS A 1 238 ? 19.383 17.426 -1.520 1.00 15.90 682 HIS A N 1
ATOM 1604 C CA . HIS A 1 238 ? 19.449 16.788 -0.214 1.00 15.63 682 HIS A CA 1
ATOM 1605 C C . HIS A 1 238 ? 18.025 16.678 0.313 1.00 15.99 682 HIS A C 1
ATOM 1606 O O . HIS A 1 238 ? 17.703 15.751 1.059 1.00 15.88 682 HIS A O 1
ATOM 1613 N N . GLN A 1 239 ? 17.174 17.625 -0.084 1.00 16.01 683 GLN A N 1
ATOM 1614 C CA . GLN A 1 239 ? 15.790 17.604 0.375 1.00 16.67 683 GLN A CA 1
ATOM 1615 C C . GLN A 1 239 ? 14.960 16.508 -0.290 1.00 16.01 683 GLN A C 1
ATOM 1616 O O . GLN A 1 239 ? 13.955 16.072 0.269 1.00 15.46 683 GLN A O 1
ATOM 1622 N N . SER A 1 240 ? 15.358 16.048 -1.475 1.00 15.39 684 SER A N 1
ATOM 1623 C CA . SER A 1 240 ? 14.620 14.936 -2.069 1.00 14.63 684 SER A CA 1
ATOM 1624 C C . SER A 1 240 ? 15.100 13.665 -1.345 1.00 14.59 684 SER A C 1
ATOM 1625 O O . SER A 1 240 ? 14.360 12.685 -1.233 1.00 13.85 684 SER A O 1
ATOM 1628 N N . ASP A 1 241 ? 16.336 13.678 -0.841 1.00 13.86 685 ASP A N 1
ATOM 1629 C CA . ASP A 1 241 ? 16.843 12.532 -0.080 1.00 13.75 685 ASP A CA 1
ATOM 1630 C C . ASP A 1 241 ? 16.060 12.464 1.245 1.00 13.83 685 ASP A C 1
ATOM 1631 O O . ASP A 1 241 ? 15.773 11.381 1.758 1.00 13.48 685 ASP A O 1
ATOM 1636 N N . VAL A 1 242 ? 15.713 13.625 1.797 1.00 13.66 686 VAL A N 1
ATOM 1637 C CA . VAL A 1 242 ? 14.951 13.668 3.052 1.00 13.59 686 VAL A CA 1
ATOM 1638 C C . VAL A 1 242 ? 13.564 13.051 2.834 1.00 13.89 686 VAL A C 1
ATOM 1639 O O . VAL A 1 242 ? 13.026 12.379 3.712 1.00 13.89 686 VAL A O 1
ATOM 1643 N N . TRP A 1 243 ? 12.983 13.275 1.660 1.00 13.98 687 TRP A N 1
ATOM 1644 C CA . TRP A 1 243 ? 11.690 12.674 1.362 1.00 14.19 687 TRP A CA 1
ATOM 1645 C C . TRP A 1 243 ? 11.858 11.155 1.419 1.00 14.55 687 TRP A C 1
ATOM 1646 O O . TRP A 1 243 ? 11.050 10.452 2.028 1.00 14.69 687 TRP A O 1
ATOM 1657 N N . SER A 1 244 ? 12.907 10.647 0.778 1.00 14.61 688 SER A N 1
ATOM 1658 C CA . SER A 1 244 ? 13.160 9.207 0.773 1.00 14.97 688 SER A CA 1
ATOM 1659 C C . SER A 1 244 ? 13.361 8.698 2.199 1.00 15.42 688 SER A C 1
ATOM 1660 O O . SER A 1 244 ? 12.914 7.601 2.545 1.00 15.77 688 SER A O 1
ATOM 1663 N N . PHE A 1 245 ? 14.032 9.498 3.025 1.00 15.50 689 PHE A N 1
ATOM 1664 C CA . PHE A 1 245 ? 14.282 9.121 4.411 1.00 15.84 689 PHE A CA 1
ATOM 1665 C C . PHE A 1 245 ? 12.958 8.946 5.143 1.00 15.67 689 PHE A C 1
ATOM 1666 O O . PHE A 1 245 ? 12.831 8.085 6.015 1.00 16.26 689 PHE A O 1
ATOM 1674 N N . GLY A 1 246 ? 11.978 9.772 4.789 1.00 15.33 690 GLY A N 1
ATOM 1675 C CA . GLY A 1 246 ? 10.661 9.675 5.404 1.00 15.54 690 GLY A CA 1
ATOM 1676 C C . GLY A 1 246 ? 10.019 8.349 5.029 1.00 15.31 690 GLY A C 1
ATOM 1677 O O . GLY A 1 246 ? 9.369 7.700 5.848 1.00 15.77 690 GLY A O 1
ATOM 1678 N N . VAL A 1 247 ? 10.199 7.936 3.781 1.00 15.61 691 VAL A N 1
ATOM 1679 C CA . VAL A 1 247 ? 9.639 6.659 3.343 1.00 15.92 691 VAL A CA 1
ATOM 1680 C C . VAL A 1 247 ? 10.357 5.526 4.067 1.00 16.57 691 VAL A C 1
ATOM 1681 O O . VAL A 1 247 ? 9.725 4.551 4.493 1.00 17.26 691 VAL A O 1
ATOM 1685 N N . LEU A 1 248 ? 11.677 5.654 4.214 1.00 17.01 692 LEU A N 1
ATOM 1686 C CA . LEU A 1 248 ? 12.480 4.662 4.927 1.00 17.99 692 LEU A CA 1
ATOM 1687 C C . LEU A 1 248 ? 11.978 4.566 6.375 1.00 18.77 692 LEU A C 1
ATOM 1688 O O . LEU A 1 248 ? 11.863 3.472 6.935 1.00 18.36 692 LEU A O 1
ATOM 1693 N N . MET A 1 249 ? 11.677 5.715 6.979 1.00 19.16 693 MET A N 1
ATOM 1694 C CA . MET A 1 249 ? 11.149 5.737 8.344 1.00 19.97 693 MET A CA 1
ATOM 1695 C C . MET A 1 249 ? 9.848 4.931 8.408 1.00 20.12 693 MET A C 1
ATOM 1696 O O . MET A 1 249 ? 9.618 4.171 9.350 1.00 20.35 693 MET A O 1
ATOM 1701 N N . TRP A 1 250 ? 8.998 5.112 7.404 1.00 20.17 694 TRP A N 1
ATOM 1702 C CA . TRP A 1 250 ? 7.729 4.405 7.348 1.00 21.13 694 TRP A CA 1
ATOM 1703 C C . TRP A 1 250 ? 8.003 2.897 7.279 1.00 21.45 694 TRP A C 1
ATOM 1704 O O . TRP A 1 250 ? 7.352 2.110 7.970 1.00 20.92 694 TRP A O 1
ATOM 1715 N N . GLU A 1 251 ? 8.968 2.497 6.449 1.00 21.61 695 GLU A N 1
ATOM 1716 C CA . GLU A 1 251 ? 9.319 1.082 6.327 1.00 21.62 695 GLU A CA 1
ATOM 1717 C C . GLU A 1 251 ? 9.813 0.544 7.667 1.00 21.61 695 GLU A C 1
ATOM 1718 O O . GLU A 1 251 ? 9.519 -0.591 8.049 1.00 22.01 695 GLU A O 1
ATOM 1724 N N . ILE A 1 252 ? 10.575 1.360 8.385 1.00 21.80 696 ILE A N 1
ATOM 1725 C CA . ILE A 1 252 ? 11.098 0.943 9.672 1.00 21.85 696 ILE A CA 1
ATOM 1726 C C . ILE A 1 252 ? 9.978 0.704 10.683 1.00 22.74 696 ILE A C 1
ATOM 1727 O O . ILE A 1 252 ? 9.911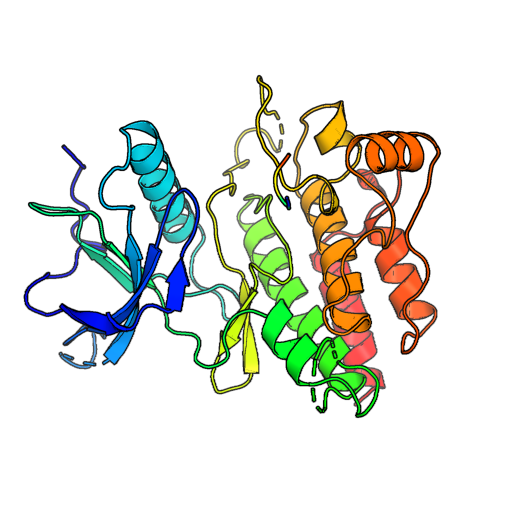 -0.357 11.300 1.00 22.70 696 ILE A O 1
ATOM 1732 N N . PHE A 1 253 ? 9.094 1.682 10.848 1.00 23.16 697 PHE A N 1
ATOM 1733 C CA . PHE A 1 253 ? 8.014 1.551 11.820 1.00 23.59 697 PHE A CA 1
ATOM 1734 C C . PHE A 1 253 ? 6.891 0.579 11.454 1.00 24.34 697 PHE A C 1
ATOM 1735 O O . PHE A 1 253 ? 6.079 0.219 12.310 1.00 24.08 697 PHE A O 1
ATOM 1743 N N . THR A 1 254 ? 6.844 0.151 10.194 1.00 25.00 698 THR A N 1
ATOM 1744 C CA . THR A 1 254 ? 5.846 -0.826 9.767 1.00 26.08 698 THR A CA 1
ATOM 1745 C C . THR A 1 254 ? 6.543 -2.184 9.748 1.00 27.34 698 THR A C 1
ATOM 1746 O O . THR A 1 254 ? 5.969 -3.180 9.312 1.00 27.52 698 THR A O 1
ATOM 1750 N N . LEU A 1 255 ? 7.785 -2.202 10.225 1.00 28.57 699 LEU A N 1
ATOM 1751 C CA . LEU A 1 255 ? 8.605 -3.412 10.277 1.00 30.25 699 LEU A CA 1
ATOM 1752 C C . LEU A 1 255 ? 8.780 -4.085 8.916 1.00 30.99 699 LEU A C 1
ATOM 1753 O O . LEU A 1 255 ? 8.595 -5.298 8.777 1.00 31.17 699 LEU A O 1
ATOM 1758 N N . GLY A 1 256 ? 9.140 -3.295 7.910 1.00 31.50 700 GLY A N 1
ATOM 1759 C CA . GLY A 1 256 ? 9.347 -3.850 6.585 1.00 32.24 700 GLY A CA 1
ATOM 1760 C C . GLY A 1 256 ? 8.142 -3.773 5.671 1.00 32.82 700 GLY A C 1
ATOM 1761 O O . GLY A 1 256 ? 8.044 -4.521 4.698 1.00 32.81 700 GLY A O 1
ATOM 1762 N N . GLY A 1 257 ? 7.215 -2.872 5.973 1.00 33.24 701 GLY A N 1
ATOM 1763 C CA . GLY A 1 257 ? 6.042 -2.738 5.132 1.00 34.01 701 GLY A CA 1
ATOM 1764 C C . GLY A 1 257 ? 6.409 -2.216 3.757 1.00 34.80 701 GLY A C 1
ATOM 1765 O O . GLY A 1 257 ? 7.481 -1.641 3.573 1.00 34.75 701 GLY A O 1
ATOM 1766 N N . SER A 1 258 ? 5.523 -2.423 2.789 1.00 35.38 702 SER A N 1
ATOM 1767 C CA . SER A 1 258 ? 5.745 -1.954 1.429 1.00 36.30 702 SER A CA 1
ATOM 1768 C C . SER A 1 258 ? 4.996 -0.642 1.225 1.00 36.75 702 SER A C 1
ATOM 1769 O O . SER A 1 258 ? 3.779 -0.580 1.396 1.00 36.49 702 SER A O 1
ATOM 1772 N N . PRO A 1 259 ? 5.717 0.425 0.849 1.00 37.48 703 PRO A N 1
ATOM 1773 C CA . PRO A 1 259 ? 5.130 1.749 0.621 1.00 38.31 703 PRO A CA 1
ATOM 1774 C C . PRO A 1 259 ? 3.888 1.732 -0.263 1.00 39.42 703 PRO A C 1
ATOM 1775 O O . PRO A 1 259 ? 3.815 0.973 -1.229 1.00 39.28 703 PRO A O 1
ATOM 1779 N N . TYR A 1 260 ? 2.917 2.576 0.078 1.00 40.62 704 TYR A N 1
ATOM 1780 C CA . TYR A 1 260 ? 1.677 2.676 -0.682 1.00 42.10 704 TYR A CA 1
ATOM 1781 C C . TYR A 1 260 ? 1.134 1.271 -0.959 1.00 43.88 704 TYR A C 1
ATOM 1782 O O . TYR A 1 260 ? 1.251 0.753 -2.070 1.00 44.18 704 TYR A O 1
ATOM 1791 N N . PRO A 1 261 ? 0.528 0.644 0.066 1.00 45.60 705 PRO A N 1
ATOM 1792 C CA . PRO A 1 261 ? -0.064 -0.700 0.054 1.00 47.07 705 PRO A CA 1
ATOM 1793 C C . PRO A 1 261 ? -0.567 -1.205 -1.300 1.00 48.36 705 PRO A C 1
ATOM 1794 O O . PRO A 1 261 ? 0.201 -1.760 -2.089 1.00 48.54 705 PRO A O 1
ATOM 1798 N N . GLY A 1 262 ? -1.858 -1.016 -1.561 1.00 49.70 706 GLY A N 1
ATOM 1799 C CA . GLY A 1 262 ? -2.429 -1.463 -2.818 1.00 51.06 706 GLY A CA 1
ATOM 1800 C C . GLY A 1 262 ? -2.514 -0.345 -3.837 1.00 52.04 706 GLY A C 1
ATOM 1801 O O . GLY A 1 262 ? -3.598 -0.013 -4.314 1.00 52.18 706 GLY A O 1
ATOM 1802 N N . ILE A 1 263 ? -1.365 0.234 -4.173 1.00 52.94 707 ILE A N 1
ATOM 1803 C CA . ILE A 1 263 ? -1.305 1.324 -5.137 1.00 53.84 707 ILE A CA 1
ATOM 1804 C C . ILE A 1 263 ? -0.277 1.036 -6.233 1.00 54.32 707 ILE A C 1
ATOM 1805 O O . ILE A 1 263 ? 0.931 1.069 -5.989 1.00 54.63 707 ILE A O 1
ATOM 1810 N N . PRO A 1 264 ? -0.753 0.728 -7.452 1.00 54.75 708 PRO A N 1
ATOM 1811 C CA . PRO A 1 264 ? 0.071 0.422 -8.629 1.00 54.91 708 PRO A CA 1
ATOM 1812 C C . PRO A 1 264 ? 0.885 1.596 -9.176 1.00 55.10 708 PRO A C 1
ATOM 1813 O O . PRO A 1 264 ? 0.773 2.728 -8.705 1.00 55.15 708 PRO A O 1
ATOM 1817 N N . VAL A 1 265 ? 1.701 1.300 -10.183 1.00 55.19 709 VAL A N 1
ATOM 1818 C CA . VAL A 1 265 ? 2.562 2.283 -10.831 1.00 55.22 709 VAL A CA 1
ATOM 1819 C C . VAL A 1 265 ? 1.875 3.625 -11.081 1.00 55.11 709 VAL A C 1
ATOM 1820 O O . VAL A 1 265 ? 2.038 4.574 -10.309 1.00 55.23 709 VAL A O 1
ATOM 1824 N N . GLU A 1 266 ? 1.111 3.694 -12.169 1.00 54.80 710 GLU A N 1
ATOM 1825 C CA . GLU A 1 266 ? 0.400 4.909 -12.554 1.00 54.35 710 GLU A CA 1
ATOM 1826 C C . GLU A 1 266 ? -0.542 5.410 -11.465 1.00 54.04 710 GLU A C 1
ATOM 1827 O O . GLU A 1 266 ? -0.829 6.607 -11.387 1.00 54.03 710 GLU A O 1
ATOM 1829 N N . GLU A 1 267 ? -1.027 4.498 -10.628 1.00 53.58 711 GLU A N 1
ATOM 1830 C CA . GLU A 1 267 ? -1.932 4.876 -9.551 1.00 53.04 711 GLU A CA 1
ATOM 1831 C C . GLU A 1 267 ? -1.246 5.762 -8.518 1.00 52.44 711 GLU A C 1
ATOM 1832 O O . GLU A 1 267 ? -1.866 6.667 -7.959 1.00 52.35 711 GLU A O 1
ATOM 1838 N N . LEU A 1 268 ? 0.033 5.503 -8.266 1.00 51.80 712 LEU A N 1
ATOM 1839 C CA . LEU A 1 268 ? 0.785 6.290 -7.296 1.00 50.97 712 LEU A CA 1
ATOM 1840 C C . LEU A 1 268 ? 1.062 7.694 -7.819 1.00 50.25 712 LEU A C 1
ATOM 1841 O O . LEU A 1 268 ? 0.951 8.673 -7.083 1.00 50.08 712 LEU A O 1
ATOM 1846 N N . PHE A 1 269 ? 1.424 7.785 -9.093 1.00 49.50 713 PHE A N 1
ATOM 1847 C CA . PHE A 1 269 ? 1.718 9.073 -9.708 1.00 48.66 713 PHE A CA 1
ATOM 1848 C C . PHE A 1 269 ? 0.530 10.017 -9.568 1.00 47.79 713 PHE A C 1
ATOM 1849 O O . PHE A 1 269 ? 0.695 11.218 -9.348 1.00 47.57 713 PHE A O 1
ATOM 1857 N N . LYS A 1 270 ? -0.670 9.463 -9.697 1.00 46.88 714 LYS A N 1
ATOM 1858 C CA . LYS A 1 270 ? -1.887 10.254 -9.581 1.00 45.92 714 LYS A CA 1
ATOM 1859 C C . LYS A 1 270 ? -2.074 10.749 -8.148 1.00 44.84 714 LYS A C 1
ATOM 1860 O O . LYS A 1 270 ? -2.206 11.948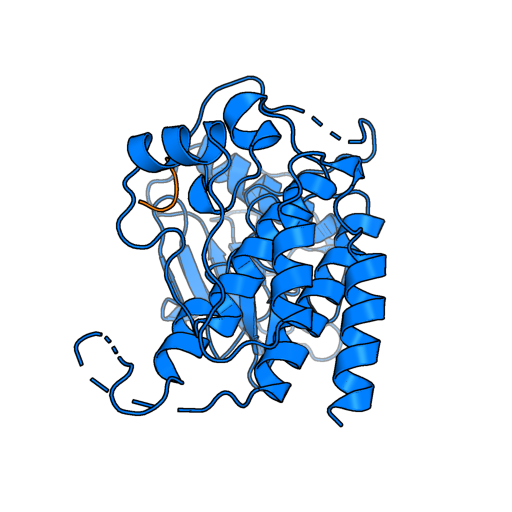 -7.907 1.00 44.63 714 LYS A O 1
ATOM 1866 N N . LEU A 1 271 ? -2.078 9.815 -7.203 1.00 43.88 715 LEU A N 1
ATOM 1867 C CA . LEU A 1 271 ? -2.260 10.139 -5.792 1.00 42.83 715 LEU A CA 1
ATOM 1868 C C . LEU A 1 271 ? -1.321 11.236 -5.289 1.00 41.95 715 LEU A C 1
ATOM 1869 O O . LEU A 1 271 ? -1.755 12.176 -4.622 1.00 41.53 715 LEU A O 1
ATOM 1874 N N . LEU A 1 272 ? -0.035 11.116 -5.604 1.00 40.78 716 LEU A N 1
ATOM 1875 C CA . LEU A 1 272 ? 0.932 12.116 -5.168 1.00 39.85 716 LEU A CA 1
ATOM 1876 C C . LEU A 1 272 ? 0.572 13.494 -5.711 1.00 39.38 716 LEU A C 1
ATOM 1877 O O . LEU A 1 272 ? 0.628 14.486 -4.987 1.00 38.82 716 LEU A O 1
ATOM 1882 N N . LYS A 1 273 ? 0.202 13.551 -6.987 1.00 38.96 717 LYS A N 1
ATOM 1883 C CA . LYS A 1 273 ? -0.196 14.811 -7.602 1.00 38.66 717 LYS A CA 1
ATOM 1884 C C . LYS A 1 273 ? -1.324 15.451 -6.786 1.00 38.03 717 LYS A C 1
ATOM 1885 O O . LYS A 1 273 ? -1.383 16.672 -6.640 1.00 38.13 717 LYS A O 1
ATOM 1891 N N . GLU A 1 274 ? -2.210 14.614 -6.252 1.00 37.21 718 GLU A N 1
ATOM 1892 C CA . GLU A 1 274 ? -3.353 15.087 -5.472 1.00 36.59 718 GLU A CA 1
ATOM 1893 C C . GLU A 1 274 ? -3.022 15.446 -4.025 1.00 35.25 718 GLU A C 1
ATOM 1894 O O . GLU A 1 274 ? -3.815 16.106 -3.348 1.00 35.62 718 GLU A O 1
ATOM 1900 N N . GLY A 1 275 ? -1.857 15.013 -3.552 1.00 33.62 719 GLY A N 1
ATOM 1901 C CA . GLY A 1 275 ? -1.456 15.327 -2.191 1.00 31.24 719 GLY A CA 1
ATOM 1902 C C . GLY A 1 275 ? -1.500 14.157 -1.229 1.00 29.56 719 GLY A C 1
ATOM 1903 O O . GLY A 1 275 ? -1.400 14.340 -0.012 1.00 28.97 719 GLY A O 1
ATOM 1904 N N . HIS A 1 276 ? -1.647 12.951 -1.764 1.00 27.92 720 HIS A N 1
ATOM 1905 C CA . HIS A 1 276 ? -1.709 11.759 -0.930 1.00 26.38 720 HIS A CA 1
ATOM 1906 C C . HIS A 1 276 ? -0.428 11.539 -0.129 1.00 25.14 720 HIS A C 1
ATOM 1907 O O . HIS A 1 276 ? 0.669 11.838 -0.598 1.00 24.60 720 HIS A O 1
ATOM 1914 N N . ARG A 1 277 ? -0.585 11.014 1.083 1.00 23.82 721 ARG A N 1
ATOM 1915 C CA . ARG A 1 277 ? 0.536 10.706 1.969 1.00 23.06 721 ARG A CA 1
ATOM 1916 C C . ARG A 1 277 ? 0.162 9.443 2.743 1.00 23.63 721 ARG A C 1
ATOM 1917 O O . ARG A 1 277 ? -1.003 9.265 3.118 1.00 23.30 721 ARG A O 1
ATOM 1925 N N . MET A 1 278 ? 1.134 8.565 2.984 1.00 23.78 722 MET A N 1
ATOM 1926 C CA . MET A 1 278 ? 0.860 7.326 3.703 1.00 24.70 722 MET A CA 1
ATOM 1927 C C . MET A 1 278 ? 0.345 7.560 5.118 1.00 25.53 722 MET A C 1
ATOM 1928 O O . MET A 1 278 ? 0.675 8.564 5.754 1.00 25.40 722 MET A O 1
ATOM 1933 N N . ASP A 1 279 ? -0.468 6.621 5.601 1.00 26.08 723 ASP A N 1
ATOM 1934 C CA . ASP A 1 279 ? -1.042 6.701 6.944 1.00 27.02 723 ASP A CA 1
ATOM 1935 C C . ASP A 1 279 ? -0.015 6.344 8.005 1.00 26.92 723 ASP A C 1
ATOM 1936 O O . ASP A 1 279 ? 1.003 5.716 7.720 1.00 26.40 723 ASP A O 1
ATOM 1941 N N . LYS A 1 280 ? -0.303 6.738 9.240 1.00 27.36 724 LYS A N 1
ATOM 1942 C CA . LYS A 1 280 ? 0.588 6.477 10.360 1.00 28.24 724 LYS A CA 1
ATOM 1943 C C . LYS A 1 280 ? 0.716 5.002 10.730 1.00 28.62 724 LYS A C 1
ATOM 1944 O O . LYS A 1 280 ? -0.283 4.308 10.902 1.00 28.83 724 LYS A O 1
ATOM 1950 N N . PRO A 1 281 ? 1.957 4.501 10.848 1.00 29.22 725 PRO A N 1
ATOM 1951 C CA . PRO A 1 281 ? 2.181 3.099 11.214 1.00 29.92 725 PRO A CA 1
ATOM 1952 C C . PRO A 1 281 ? 1.541 2.835 12.578 1.00 31.10 725 PRO A C 1
ATOM 1953 O O . PRO A 1 281 ? 1.399 3.753 13.385 1.00 30.88 725 PRO A O 1
ATOM 1957 N N . ALA A 1 282 ? 1.165 1.584 12.827 1.00 32.22 726 ALA A N 1
ATOM 1958 C CA . ALA A 1 282 ? 0.514 1.197 14.078 1.00 33.75 726 ALA A CA 1
ATOM 1959 C C . ALA A 1 282 ? 1.308 1.491 15.350 1.00 34.45 726 ALA A C 1
ATOM 1960 O O . ALA A 1 282 ? 0.789 2.086 16.290 1.00 35.28 726 ALA A O 1
ATOM 1962 N N . ASN A 1 283 ? 2.565 1.074 15.385 1.00 35.37 727 ASN A N 1
ATOM 1963 C CA . ASN A 1 283 ? 3.400 1.290 16.566 1.00 36.27 727 ASN A CA 1
ATOM 1964 C C . ASN A 1 283 ? 4.157 2.601 16.435 1.00 35.88 727 ASN A C 1
ATOM 1965 O O . ASN A 1 283 ? 5.384 2.631 16.509 1.00 36.75 727 ASN A O 1
ATOM 1970 N N . CYS A 1 284 ? 3.431 3.694 16.252 1.00 34.97 728 CYS A N 1
ATOM 1971 C CA . CYS A 1 284 ? 4.100 4.966 16.061 1.00 33.53 728 CYS A CA 1
ATOM 1972 C C . CYS A 1 284 ? 3.472 6.117 16.833 1.00 31.86 728 CYS A C 1
ATOM 1973 O O . CYS A 1 284 ? 2.254 6.259 16.852 1.00 31.60 728 CYS A O 1
ATOM 1976 N N . THR A 1 285 ? 4.307 6.937 17.469 1.00 30.20 729 THR A N 1
ATOM 1977 C CA . THR A 1 285 ? 3.812 8.095 18.212 1.00 28.42 729 THR A CA 1
ATOM 1978 C C . THR A 1 285 ? 3.448 9.175 17.204 1.00 28.00 729 THR A C 1
ATOM 1979 O O . THR A 1 285 ? 3.906 9.140 16.058 1.00 27.12 729 THR A O 1
ATOM 1983 N N . ASN A 1 286 ? 2.630 10.134 17.625 1.00 27.42 730 ASN A N 1
ATOM 1984 C CA . ASN A 1 286 ? 2.250 11.224 16.736 1.00 26.98 730 ASN A CA 1
ATOM 1985 C C . ASN A 1 286 ? 3.487 12.040 16.398 1.00 25.94 730 ASN A C 1
ATOM 1986 O O . ASN A 1 286 ? 3.629 12.533 15.278 1.00 25.61 730 ASN A O 1
ATOM 1991 N N . GLU A 1 287 ? 4.384 12.175 17.370 1.00 24.78 731 GLU A N 1
ATOM 1992 C CA . GLU A 1 287 ? 5.610 12.936 17.168 1.00 24.12 731 GLU A CA 1
ATOM 1993 C C . GLU A 1 287 ? 6.443 12.356 16.023 1.00 23.04 731 GLU A C 1
ATOM 1994 O O . GLU A 1 287 ? 6.906 13.087 15.141 1.00 22.73 731 GLU A O 1
ATOM 2000 N N . LEU A 1 288 ? 6.636 11.042 16.035 1.00 21.83 732 LEU A N 1
ATOM 2001 C CA . LEU A 1 288 ? 7.419 10.413 14.980 1.00 21.35 732 LEU A CA 1
ATOM 2002 C C . LEU A 1 288 ? 6.686 10.431 13.647 1.00 20.38 732 LEU A C 1
ATOM 2003 O O . LEU A 1 288 ? 7.309 10.530 12.582 1.00 19.64 732 LEU A O 1
ATOM 2008 N N . TYR A 1 289 ? 5.361 10.341 13.688 1.00 19.08 733 TYR A N 1
ATOM 2009 C CA . TYR A 1 289 ? 4.616 10.368 12.443 1.00 18.73 733 TYR A CA 1
ATOM 2010 C C . TYR A 1 289 ? 4.689 11.766 11.851 1.00 18.76 733 TYR A C 1
ATOM 2011 O O . TYR A 1 289 ? 4.776 11.924 10.636 1.00 18.05 733 TYR A O 1
ATOM 2020 N N . MET A 1 290 ? 4.653 12.782 12.712 1.00 18.38 734 MET A N 1
ATOM 2021 C CA . MET A 1 290 ? 4.746 14.155 12.239 1.00 18.73 734 MET A CA 1
ATOM 2022 C C . MET A 1 290 ? 6.124 14.397 11.633 1.00 17.86 734 MET A C 1
ATOM 2023 O O . MET A 1 290 ? 6.272 15.219 10.730 1.00 17.64 734 MET A O 1
ATOM 2028 N N . MET A 1 291 ? 7.129 13.684 12.134 1.00 17.46 735 MET A N 1
ATOM 2029 C CA . MET A 1 291 ? 8.483 13.817 11.611 1.00 17.60 735 MET A CA 1
ATOM 2030 C C . MET A 1 291 ? 8.481 13.225 10.204 1.00 17.40 735 MET A C 1
ATOM 2031 O O . MET A 1 291 ? 9.095 13.770 9.288 1.00 16.88 735 MET A O 1
ATOM 2036 N N . MET A 1 292 ? 7.779 12.108 10.033 1.00 17.26 736 MET A N 1
ATOM 2037 C CA . MET A 1 292 ? 7.676 11.481 8.724 1.00 16.86 736 MET A CA 1
ATOM 2038 C C . MET A 1 292 ? 6.966 12.438 7.785 1.00 16.37 736 MET A C 1
ATOM 2039 O O . MET A 1 292 ? 7.408 12.663 6.666 1.00 15.29 736 MET A O 1
ATOM 2044 N N . ARG A 1 293 ? 5.849 12.998 8.245 1.00 16.25 737 ARG A N 1
ATOM 2045 C CA . ARG A 1 293 ? 5.087 13.915 7.412 1.00 16.05 737 ARG A CA 1
ATOM 2046 C C . ARG A 1 293 ? 5.910 15.151 7.041 1.00 15.98 737 ARG A C 1
ATOM 2047 O O . ARG A 1 293 ? 5.790 15.670 5.925 1.00 15.92 737 ARG A O 1
ATOM 2055 N N . ASP A 1 294 ? 6.746 15.624 7.964 1.00 15.60 738 ASP A N 1
ATOM 2056 C CA . ASP A 1 294 ? 7.589 16.783 7.682 1.00 15.77 738 ASP A CA 1
ATOM 2057 C C . ASP A 1 294 ? 8.539 16.421 6.535 1.00 14.80 738 ASP A C 1
ATOM 2058 O O . ASP A 1 294 ? 8.820 17.251 5.676 1.00 14.31 738 ASP A O 1
ATOM 2063 N N . CYS A 1 295 ? 9.036 15.182 6.527 1.00 14.64 739 CYS A N 1
ATOM 2064 C CA . CYS A 1 295 ? 9.944 14.747 5.461 1.00 13.98 739 CYS A CA 1
ATOM 2065 C C . CYS A 1 295 ? 9.226 14.735 4.118 1.00 14.44 739 CYS A C 1
ATOM 2066 O O . CYS A 1 295 ? 9.864 14.817 3.068 1.00 13.71 739 CYS A O 1
ATOM 2069 N N . TRP A 1 296 ? 7.902 14.623 4.151 1.00 14.16 740 TRP A N 1
ATOM 2070 C CA . TRP A 1 296 ? 7.129 14.617 2.914 1.00 15.11 740 TRP A CA 1
ATOM 2071 C C . TRP A 1 296 ? 6.420 15.950 2.657 1.00 14.65 740 TRP A C 1
ATOM 2072 O O . TRP A 1 296 ? 5.374 15.991 2.015 1.00 14.86 740 TRP A O 1
ATOM 2083 N N . HIS A 1 297 ? 6.987 17.046 3.150 1.00 14.99 741 HIS A N 1
ATOM 2084 C CA . HIS A 1 297 ? 6.368 18.345 2.926 1.00 15.00 741 HIS A CA 1
ATOM 2085 C C . HIS A 1 297 ? 6.390 18.624 1.422 1.00 15.56 741 HIS A C 1
ATOM 2086 O O . HIS A 1 297 ? 7.388 18.354 0.751 1.00 14.63 741 HIS A O 1
ATOM 2093 N N . ALA A 1 298 ? 5.291 19.155 0.894 1.00 15.66 742 ALA A N 1
ATOM 2094 C CA . ALA A 1 298 ? 5.202 19.464 -0.529 1.00 16.08 742 ALA A CA 1
ATOM 2095 C C . ALA A 1 298 ? 6.268 20.467 -0.962 1.00 16.85 742 ALA A C 1
ATOM 2096 O O . ALA A 1 298 ? 6.704 20.466 -2.116 1.00 17.06 742 ALA A O 1
ATOM 2098 N N . VAL A 1 299 ? 6.689 21.325 -0.034 1.00 16.67 743 VAL A N 1
ATOM 2099 C CA . VAL A 1 299 ? 7.701 22.337 -0.326 1.00 16.66 743 VAL A CA 1
ATOM 2100 C C . VAL A 1 299 ? 9.051 21.798 0.145 1.00 16.89 743 VAL A C 1
ATOM 2101 O O . VAL A 1 299 ? 9.287 21.673 1.337 1.00 16.44 743 VAL A O 1
ATOM 2105 N N . PRO A 1 300 ? 9.956 21.467 -0.796 1.00 17.34 744 PRO A N 1
ATOM 2106 C CA . PRO A 1 300 ? 11.271 20.929 -0.430 1.00 17.74 744 PRO A CA 1
ATOM 2107 C C . PRO A 1 300 ? 12.020 21.675 0.669 1.00 17.93 744 PRO A C 1
ATOM 2108 O O . PRO A 1 300 ? 12.540 21.054 1.600 1.00 17.79 744 PRO A O 1
ATOM 2112 N N . SER A 1 301 ? 12.072 23.000 0.564 1.00 18.13 745 SER A N 1
ATOM 2113 C CA . SER A 1 301 ? 12.785 23.813 1.546 1.00 18.39 745 SER A CA 1
ATOM 2114 C C . SER A 1 301 ? 12.160 23.793 2.941 1.00 18.54 745 SER A C 1
ATOM 2115 O O . SER A 1 301 ? 12.783 24.234 3.913 1.00 18.45 745 SER A O 1
ATOM 2118 N N . GLN A 1 302 ? 10.935 23.289 3.049 1.00 17.90 746 GLN A N 1
ATOM 2119 C CA . GLN A 1 302 ? 10.266 23.237 4.343 1.00 17.88 746 GLN A CA 1
ATOM 2120 C C . GLN A 1 302 ? 10.522 21.912 5.052 1.00 17.24 746 GLN A C 1
ATOM 2121 O O . GLN A 1 302 ? 10.222 21.767 6.236 1.00 17.00 746 GLN A O 1
ATOM 2127 N N . ARG A 1 303 ? 11.077 20.942 4.329 1.00 16.16 747 ARG A N 1
ATOM 2128 C CA . ARG A 1 303 ? 11.390 19.650 4.929 1.00 15.67 747 ARG A CA 1
ATOM 2129 C C . ARG A 1 303 ? 12.566 19.841 5.889 1.00 15.47 747 ARG A C 1
ATOM 2130 O O . ARG A 1 303 ? 13.380 20.744 5.713 1.00 14.94 747 ARG A O 1
ATOM 2138 N N . PRO A 1 304 ? 12.665 18.998 6.922 1.00 15.96 748 PRO A N 1
ATOM 2139 C CA . PRO A 1 304 ? 13.783 19.143 7.859 1.00 16.25 748 PRO A CA 1
ATOM 2140 C C . PRO A 1 304 ? 15.082 18.797 7.138 1.00 16.26 748 PRO A C 1
ATOM 2141 O O . PRO A 1 304 ? 15.056 18.130 6.103 1.00 16.27 748 PRO A O 1
ATOM 2145 N N . THR A 1 305 ? 16.209 19.252 7.676 1.00 15.91 749 THR A N 1
ATOM 2146 C CA . THR A 1 305 ? 17.506 18.900 7.102 1.00 16.15 749 THR A CA 1
ATOM 2147 C C . THR A 1 305 ? 17.904 17.653 7.880 1.00 16.02 749 THR A C 1
ATOM 2148 O O . THR A 1 305 ? 17.331 17.368 8.939 1.00 15.10 749 THR A O 1
ATOM 2152 N N . PHE A 1 306 ? 18.874 16.897 7.383 1.00 15.53 750 PHE A N 1
ATOM 2153 C CA . PHE A 1 306 ? 19.279 15.712 8.127 1.00 15.73 750 PHE A CA 1
ATOM 2154 C C . PHE A 1 306 ? 19.843 16.104 9.496 1.00 15.91 750 PHE A C 1
ATOM 2155 O O . PHE A 1 306 ? 19.703 15.370 10.474 1.00 15.54 750 PHE A O 1
ATOM 2163 N N . LYS A 1 307 ? 20.473 17.269 9.572 1.00 16.93 751 LYS A N 1
ATOM 2164 C CA . LYS A 1 307 ? 21.017 17.726 10.842 1.00 17.52 751 LYS A CA 1
ATOM 2165 C C . LYS A 1 307 ? 19.875 17.902 11.844 1.00 17.74 751 LYS A C 1
ATOM 2166 O O . LYS A 1 307 ? 19.997 17.518 13.011 1.00 17.53 751 LYS A O 1
ATOM 2172 N N . GLN A 1 308 ? 18.767 18.484 11.388 1.00 17.58 752 GLN A N 1
ATOM 2173 C CA . GLN A 1 308 ? 17.616 18.702 12.263 1.00 18.06 752 GLN A CA 1
ATOM 2174 C C . GLN A 1 308 ? 17.021 17.363 12.694 1.00 17.98 752 GLN A C 1
ATOM 2175 O O . GLN A 1 308 ? 16.667 17.180 13.857 1.00 17.85 752 GLN A O 1
ATOM 2181 N N . LEU A 1 309 ? 16.911 16.425 11.757 1.00 17.67 753 LEU A N 1
ATOM 2182 C CA . LEU A 1 309 ? 16.382 15.101 12.077 1.00 17.76 753 LEU A CA 1
ATOM 2183 C C . LEU A 1 309 ? 17.244 14.420 13.145 1.00 18.18 753 LEU A C 1
ATOM 2184 O O . LEU A 1 309 ? 16.717 13.836 14.092 1.00 17.80 753 LEU A O 1
ATOM 2189 N N . VAL A 1 310 ? 18.565 14.494 12.993 1.00 18.00 754 VAL A N 1
ATOM 2190 C CA . VAL A 1 310 ? 19.474 13.883 13.968 1.00 18.79 754 VAL A CA 1
ATOM 2191 C C . VAL A 1 310 ? 19.269 14.488 15.360 1.00 19.77 754 VAL A C 1
ATOM 2192 O O . VAL A 1 310 ? 19.229 13.766 16.362 1.00 20.11 754 VAL A O 1
ATOM 2196 N N . GLU A 1 311 ? 19.135 15.809 15.416 1.00 20.50 755 GLU A N 1
ATOM 2197 C CA . GLU A 1 311 ? 18.932 16.512 16.683 1.00 21.84 755 GLU A CA 1
ATOM 2198 C C . GLU A 1 311 ? 17.622 16.106 17.351 1.00 21.82 755 GLU A C 1
ATOM 2199 O O . GLU A 1 311 ? 17.584 15.829 18.558 1.00 21.54 755 GLU A O 1
ATOM 2205 N N . ASP A 1 312 ? 16.550 16.067 16.567 1.00 21.30 756 ASP A N 1
ATOM 2206 C CA . ASP A 1 312 ? 15.246 15.690 17.091 1.00 21.85 756 ASP A CA 1
ATOM 2207 C C . ASP A 1 312 ? 15.203 14.220 17.493 1.00 21.71 756 ASP A C 1
ATOM 2208 O O . ASP A 1 312 ? 14.622 13.869 18.520 1.00 21.39 756 ASP A O 1
ATOM 2213 N N . LEU A 1 313 ? 15.811 13.359 16.684 1.00 21.57 757 LEU A N 1
ATOM 2214 C CA . LEU A 1 313 ? 15.831 11.933 16.992 1.00 22.24 757 LEU A CA 1
ATOM 2215 C C . LEU A 1 313 ? 16.658 11.678 18.254 1.00 23.04 757 LEU A C 1
ATOM 2216 O O . LEU A 1 313 ? 16.302 10.833 19.081 1.00 23.73 757 LEU A O 1
ATOM 2221 N N . ASP A 1 314 ? 17.755 12.414 18.399 1.00 23.73 758 ASP A N 1
ATOM 2222 C CA . ASP A 1 314 ? 18.615 12.291 19.574 1.00 25.55 758 ASP A CA 1
ATOM 2223 C C . ASP A 1 314 ? 17.782 12.638 20.812 1.00 26.16 758 ASP A C 1
ATOM 2224 O O . ASP A 1 314 ? 17.826 11.933 21.820 1.00 25.80 758 ASP A O 1
ATOM 2229 N N . ARG A 1 315 ? 17.023 13.727 20.719 1.00 27.00 759 ARG A N 1
ATOM 2230 C CA . ARG A 1 315 ? 16.171 14.181 21.817 1.00 28.22 759 ARG A CA 1
ATOM 2231 C C . ARG A 1 315 ? 15.147 13.120 22.212 1.00 28.61 759 ARG A C 1
ATOM 2232 O O . ARG A 1 315 ? 14.932 12.866 23.396 1.00 28.68 759 ARG A O 1
ATOM 2240 N N . ILE A 1 316 ? 14.517 12.507 21.214 1.00 29.09 760 ILE A N 1
ATOM 2241 C CA . ILE A 1 316 ? 13.512 11.479 21.452 1.00 29.96 760 ILE A CA 1
ATOM 2242 C C . ILE A 1 316 ? 14.122 10.253 22.130 1.00 31.33 760 ILE A C 1
ATOM 2243 O O . ILE A 1 316 ? 13.542 9.695 23.064 1.00 31.28 760 ILE A O 1
ATOM 2248 N N . LEU A 1 317 ? 15.292 9.836 21.661 1.00 32.85 761 LEU A N 1
ATOM 2249 C CA . LEU A 1 317 ? 15.968 8.680 22.239 1.00 34.78 761 LEU A CA 1
ATOM 2250 C C . LEU A 1 317 ? 16.313 8.925 23.695 1.00 36.25 761 LEU A C 1
ATOM 2251 O O . LEU A 1 317 ? 16.056 8.086 24.559 1.00 36.65 761 LEU A O 1
ATOM 2256 N N . THR A 1 318 ? 16.901 10.087 23.954 1.00 37.65 762 THR A N 1
ATOM 2257 C CA . THR A 1 318 ? 17.302 10.478 25.296 1.00 39.33 762 THR A CA 1
ATOM 2258 C C . THR A 1 318 ? 16.133 10.413 26.277 1.00 40.44 762 THR A C 1
ATOM 2259 O O . THR A 1 318 ? 16.297 9.983 27.419 1.00 40.63 762 THR A O 1
ATOM 2263 N N . LEU A 1 319 ? 14.955 10.835 25.828 1.00 41.49 763 LEU A N 1
ATOM 2264 C CA . LEU A 1 319 ? 13.766 10.810 26.675 1.00 42.70 763 LEU A CA 1
ATOM 2265 C C . LEU A 1 319 ? 13.206 9.396 26.801 1.00 43.40 763 LEU A C 1
ATOM 2266 O O . LEU A 1 319 ? 12.612 9.046 27.823 1.00 43.70 763 LEU A O 1
ATOM 2271 N N . THR A 1 320 ? 13.394 8.592 25.759 1.00 44.19 764 THR A N 1
ATOM 2272 C CA . THR A 1 320 ? 12.922 7.209 25.752 1.00 45.16 764 THR A CA 1
ATOM 2273 C C . THR A 1 320 ? 13.794 6.377 26.686 1.00 45.55 764 THR A C 1
ATOM 2274 O O . THR A 1 320 ? 13.323 5.435 27.324 1.00 45.70 764 THR A O 1
ATOM 2278 N N . THR A 1 321 ? 15.069 6.744 26.756 1.00 45.94 765 THR A N 1
ATOM 2279 C CA . THR A 1 321 ? 16.038 6.053 27.597 1.00 46.25 765 THR A CA 1
ATOM 2280 C C . THR A 1 321 ? 15.822 6.389 29.069 1.00 46.29 765 THR A C 1
ATOM 2281 O O . THR A 1 321 ? 16.357 7.434 29.496 1.00 46.54 765 THR A O 1
ATOM 2285 N N . GLU B 2 4 ? 10.131 -4.434 -9.888 1.00 36.94 604 GLU B N 1
ATOM 2286 C CA . GLU B 2 4 ? 8.893 -3.648 -9.623 1.00 37.17 604 GLU B CA 1
ATOM 2287 C C . GLU B 2 4 ? 9.191 -2.368 -8.852 1.00 37.04 604 GLU B C 1
ATOM 2288 O O . GLU B 2 4 ? 8.437 -1.398 -8.941 1.00 37.20 604 GLU B O 1
ATOM 2290 N N . GLU B 2 5 ? 10.288 -2.365 -8.098 1.00 36.86 605 GLU B N 1
ATOM 2291 C CA . GLU B 2 5 ? 10.665 -1.186 -7.325 1.00 36.46 605 GLU B CA 1
ATOM 2292 C C . GLU B 2 5 ? 11.167 -0.059 -8.221 1.00 35.66 605 GLU B C 1
ATOM 2293 O O . GLU B 2 5 ? 11.032 1.117 -7.878 1.00 35.25 605 GLU B O 1
ATOM 2299 N N . TYR B 2 6 ? 11.742 -0.408 -9.368 1.00 34.34 606 TYR B N 1
ATOM 2300 C CA . TYR B 2 6 ? 12.258 0.606 -10.281 1.00 33.37 606 TYR B CA 1
ATOM 2301 C C . TYR B 2 6 ? 11.416 0.685 -11.548 1.00 33.58 606 TYR B C 1
ATOM 2302 O O . TYR B 2 6 ? 11.350 -0.274 -12.319 1.00 33.80 606 TYR B O 1
ATOM 2311 N N . LEU B 2 7 ? 10.775 1.834 -11.752 1.00 33.83 607 LEU B N 1
ATOM 2312 C CA . LEU B 2 7 ? 9.903 2.051 -12.902 1.00 34.07 607 LEU B CA 1
ATOM 2313 C C . LEU B 2 7 ? 10.245 3.313 -13.687 1.00 34.32 607 LEU B C 1
ATOM 2314 O O . LEU B 2 7 ? 9.653 3.476 -14.781 1.00 34.23 607 LEU B O 1
#

Solvent-accessible surface area: 14902 Å² total

B-factor: mean 31.01, std 11.46, range [13.2, 59.02]

Organism: Homo sapiens (NCBI:txid9606)

Foldseek 3Di:
DDDDDVVFAADPVQKAWDAWQDDDPWKTKTWIGGQCLPVVHSAIWIKIFGDPDHDPVSVVLVVVLLVLQVQLDDDQAAWAFSHWHDPDDTTITIIHDAVQAFQLCNLQVQNDPPLHVVPQDPLNLLVLLLLVLVVLLSSVVQVKAQQADARNQWGQHPVRRIHGGDSSVIDRCPPPLFDPDDDDGPVLLFALCCVPVVDDHLLRSLLSSLVRSQCSLLRNDDRPHPADDVRVNVCVVVPDDDDDHPPDDPVSNVLSVLSRPNDSVSRDGSVVVSVVSVVVSVVVD/DVPD